Protein AF-A0A819LU85-F1 (afdb_monomer)

Structure (mmCIF, N/CA/C/O backbone):
data_AF-A0A819LU85-F1
#
_entry.id   AF-A0A819LU85-F1
#
loop_
_atom_site.group_PDB
_atom_site.id
_atom_site.type_symbol
_atom_site.label_atom_id
_atom_site.label_alt_id
_atom_site.label_comp_id
_atom_site.label_asym_id
_atom_site.label_entity_id
_atom_site.label_seq_id
_atom_site.pdbx_PDB_ins_code
_atom_site.Cartn_x
_atom_site.Cartn_y
_atom_site.Cartn_z
_atom_site.occupancy
_atom_site.B_iso_or_equiv
_atom_site.auth_seq_id
_atom_site.auth_comp_id
_atom_site.auth_asym_id
_atom_site.auth_atom_id
_atom_site.pdbx_PDB_model_num
ATOM 1 N N . MET A 1 1 ? -36.968 42.476 84.242 1.00 40.50 1 MET A N 1
ATOM 2 C CA . MET A 1 1 ? -35.699 42.047 83.619 1.00 40.50 1 MET A CA 1
ATOM 3 C C . MET A 1 1 ? -35.905 40.601 83.162 1.00 40.50 1 MET A C 1
ATOM 5 O O . MET A 1 1 ? -35.973 39.738 84.019 1.00 40.50 1 MET A O 1
ATOM 9 N N . SER A 1 2 ? -36.334 40.287 81.931 1.00 46.78 2 SER A N 1
ATOM 10 C CA . SER A 1 2 ? -35.550 40.334 80.674 1.00 46.78 2 SER A CA 1
ATOM 11 C C . SER A 1 2 ? -34.194 39.628 80.875 1.00 46.78 2 SER A C 1
ATOM 13 O O . SER A 1 2 ? -33.458 40.035 81.761 1.00 46.78 2 SER A O 1
ATOM 15 N N . LEU A 1 3 ? -33.752 38.599 80.152 1.00 48.94 3 LEU A N 1
ATOM 16 C CA . LEU A 1 3 ? -33.944 38.108 78.781 1.00 48.94 3 LEU A CA 1
ATOM 17 C C . LEU A 1 3 ? -33.522 36.616 78.828 1.00 48.94 3 LEU A C 1
ATOM 19 O O . LEU A 1 3 ? -32.590 36.292 79.553 1.00 48.94 3 LEU A O 1
ATOM 23 N N . LEU A 1 4 ? -34.179 35.649 78.190 1.00 49.44 4 LEU A N 1
ATOM 24 C CA . LEU A 1 4 ? -33.815 35.152 76.855 1.00 49.44 4 LEU A CA 1
ATOM 25 C C . LEU A 1 4 ? -34.758 33.977 76.543 1.00 49.44 4 LEU A C 1
ATOM 27 O O . LEU A 1 4 ? -34.484 32.834 76.900 1.00 49.44 4 LEU A O 1
ATOM 31 N N . LYS A 1 5 ? -35.895 34.253 75.899 1.00 52.59 5 LYS A N 1
ATOM 32 C CA . LYS A 1 5 ? -36.671 33.210 75.223 1.00 52.59 5 LYS A CA 1
ATOM 33 C C . LYS A 1 5 ? -36.144 33.182 73.796 1.00 52.59 5 LYS A C 1
ATOM 35 O O . LYS A 1 5 ? -36.456 34.059 72.996 1.00 52.59 5 LYS A O 1
ATOM 40 N N . THR A 1 6 ? -35.221 32.262 73.546 1.00 53.53 6 THR A N 1
ATOM 41 C CA . THR A 1 6 ? -34.634 32.020 72.234 1.00 53.53 6 THR A CA 1
ATOM 42 C C . THR A 1 6 ? -35.746 31.714 71.242 1.00 53.53 6 THR A C 1
ATOM 44 O O . THR A 1 6 ? -36.526 30.777 71.394 1.00 53.53 6 THR A O 1
ATOM 47 N N . ASN A 1 7 ? -35.824 32.583 70.245 1.00 61.09 7 ASN A N 1
ATOM 48 C CA . ASN A 1 7 ? -36.665 32.467 69.076 1.00 61.09 7 ASN A CA 1
ATOM 49 C C . ASN A 1 7 ? -36.117 31.304 68.233 1.00 61.09 7 ASN A C 1
ATOM 51 O O . ASN A 1 7 ? -35.106 31.469 67.553 1.00 61.09 7 ASN A O 1
ATOM 55 N N . CYS A 1 8 ? -36.716 30.117 68.335 1.00 59.25 8 CYS A N 1
ATOM 56 C CA . CYS A 1 8 ? -36.446 29.022 67.409 1.00 59.25 8 CYS A CA 1
ATOM 57 C C . CYS A 1 8 ? -37.615 28.972 66.416 1.00 59.25 8 CYS A C 1
ATOM 59 O O . CYS A 1 8 ? -38.752 28.774 66.853 1.00 59.25 8 CYS A O 1
ATOM 61 N N . PRO A 1 9 ? -37.383 29.231 65.117 1.00 59.81 9 PRO A N 1
ATOM 62 C CA . PRO A 1 9 ? -38.440 29.162 64.124 1.00 59.81 9 PRO A CA 1
ATOM 63 C C . PRO A 1 9 ? -38.899 27.708 63.989 1.00 59.81 9 PRO A C 1
ATOM 65 O O . PRO A 1 9 ? -38.086 26.791 63.890 1.00 59.81 9 PRO A O 1
ATOM 68 N N . THR A 1 10 ? -40.213 27.514 64.019 1.00 61.59 10 THR A N 1
ATOM 69 C CA . THR A 1 10 ? -40.880 26.234 63.779 1.00 61.59 10 THR A CA 1
ATOM 70 C C . THR A 1 10 ? -40.436 25.679 62.432 1.00 61.59 10 THR A C 1
ATOM 72 O O . THR A 1 10 ? -40.628 26.332 61.406 1.00 61.59 10 THR A O 1
ATOM 75 N N . ILE A 1 11 ? -39.825 24.495 62.456 1.00 61.22 11 ILE A N 1
ATOM 76 C CA . ILE A 1 11 ? -39.520 23.709 61.262 1.00 61.22 11 ILE A CA 1
ATOM 77 C C . ILE A 1 11 ? -40.850 23.502 60.524 1.00 61.22 11 ILE A C 1
ATOM 79 O O . ILE A 1 11 ? -41.806 22.993 61.100 1.00 61.22 11 ILE A O 1
ATOM 83 N N . ASP A 1 12 ? -40.922 24.023 59.303 1.00 61.84 12 ASP A N 1
ATOM 84 C CA . ASP A 1 12 ? -42.092 23.989 58.427 1.00 61.84 12 ASP A CA 1
ATOM 85 C C . ASP A 1 12 ? -42.468 22.531 58.106 1.00 61.84 12 ASP A C 1
ATOM 87 O O . ASP A 1 12 ? -41.694 21.806 57.478 1.00 61.84 12 ASP A O 1
ATOM 91 N N . ASP A 1 13 ? -43.670 22.127 58.523 1.00 56.78 13 ASP A N 1
ATOM 92 C CA . ASP A 1 13 ? -44.298 20.806 58.325 1.00 56.78 13 ASP A CA 1
ATOM 93 C C . ASP A 1 13 ? -44.595 20.500 56.835 1.00 56.78 13 ASP A C 1
ATOM 95 O O . ASP A 1 13 ? -45.173 19.481 56.472 1.00 56.78 13 ASP A O 1
ATOM 99 N N . ARG A 1 14 ? -44.191 21.388 55.913 1.00 55.81 14 ARG A N 1
ATOM 100 C CA . ARG A 1 14 ? -44.180 21.147 54.458 1.00 55.81 14 ARG A CA 1
ATOM 101 C C . ARG A 1 14 ? -42.996 20.308 53.967 1.00 55.81 14 ARG A C 1
ATOM 103 O O . ARG A 1 14 ? -42.888 20.072 52.762 1.00 55.81 14 ARG A O 1
ATOM 110 N N . ASN A 1 15 ? -42.099 19.881 54.854 1.00 58.53 15 ASN A N 1
ATOM 111 C CA . ASN A 1 15 ? -40.882 19.136 54.515 1.00 58.53 15 ASN A CA 1
ATOM 112 C C . ASN A 1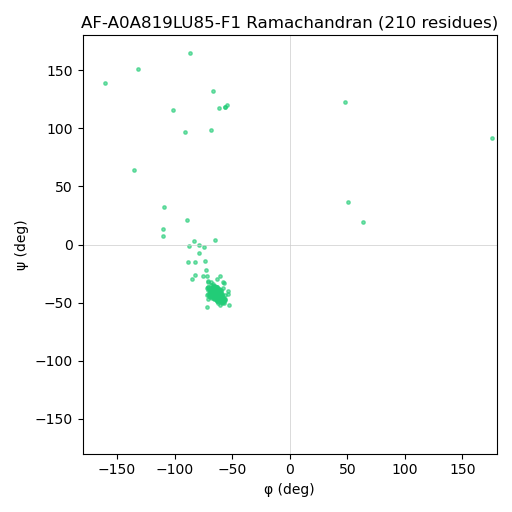 15 ? -40.934 17.656 54.942 1.00 58.53 15 ASN A C 1
ATOM 114 O O . ASN A 1 15 ? -39.906 17.082 55.288 1.00 58.53 15 ASN A O 1
ATOM 118 N N . ASP A 1 16 ? -42.121 17.047 54.925 1.00 60.03 16 ASP A N 1
ATOM 119 C CA . ASP A 1 16 ? -42.416 15.848 55.724 1.00 60.03 16 ASP A CA 1
ATOM 120 C C . ASP A 1 16 ? -41.993 14.488 55.132 1.00 60.03 16 ASP A C 1
ATOM 122 O O . ASP A 1 16 ? -42.177 13.449 55.757 1.00 60.03 16 ASP A O 1
ATOM 126 N N . HIS A 1 17 ? -41.333 14.463 53.972 1.00 66.88 17 HIS A N 1
ATOM 127 C CA . HIS A 1 17 ? -40.661 13.254 53.464 1.00 66.88 17 HIS A CA 1
ATOM 128 C C . HIS A 1 17 ? -39.260 13.592 52.933 1.00 66.88 17 HIS A C 1
ATOM 130 O O . HIS A 1 17 ? -38.995 13.514 51.724 1.00 66.88 17 HIS A O 1
ATOM 136 N N . PRO A 1 18 ? -38.349 14.048 53.813 1.00 69.06 18 PRO A N 1
ATOM 137 C CA . PRO A 1 18 ? -36.991 14.400 53.413 1.00 69.06 18 PRO A CA 1
ATOM 138 C C . PRO A 1 18 ? -36.239 13.169 52.883 1.00 69.06 18 PRO A C 1
ATOM 140 O O . PRO A 1 18 ? -35.427 13.285 51.973 1.00 69.06 18 PRO A O 1
ATOM 143 N N . ASP A 1 19 ? -36.573 11.982 53.383 1.00 73.62 19 ASP A N 1
ATOM 144 C CA . ASP A 1 19 ? -36.101 10.675 52.931 1.00 73.62 19 ASP A CA 1
ATOM 145 C C . ASP A 1 19 ? -36.539 10.338 51.495 1.00 73.62 19 ASP A C 1
ATOM 147 O O . ASP A 1 19 ? -35.721 9.875 50.692 1.00 73.62 19 ASP A O 1
ATOM 151 N N . GLN A 1 20 ? -37.792 10.627 51.130 1.00 74.00 20 GLN A N 1
ATOM 152 C CA . GLN A 1 20 ? -38.261 10.456 49.752 1.00 74.00 20 GLN A CA 1
ATOM 153 C C . GLN A 1 20 ? -37.584 11.435 48.800 1.00 74.00 20 GLN A C 1
ATOM 155 O O . GLN A 1 20 ? -37.193 11.034 47.703 1.00 74.00 20 GLN A O 1
ATOM 160 N N . ARG A 1 21 ? -37.410 12.698 49.209 1.00 74.00 21 ARG A N 1
ATOM 161 C CA . ARG A 1 21 ? -36.692 13.690 48.394 1.00 74.00 21 ARG A CA 1
ATOM 162 C C . ARG A 1 21 ? -35.232 13.300 48.179 1.00 74.00 21 ARG A C 1
ATOM 164 O O . ARG A 1 21 ? -34.790 13.267 47.039 1.00 74.00 21 ARG A O 1
ATOM 171 N N . ILE A 1 22 ? -34.528 12.882 49.231 1.00 76.12 22 ILE A N 1
ATOM 172 C CA . ILE A 1 22 ? -33.134 12.422 49.129 1.00 76.12 22 ILE A CA 1
ATOM 173 C C . ILE A 1 22 ? -33.021 11.187 48.222 1.00 76.12 22 ILE A C 1
ATOM 175 O O . ILE A 1 22 ? -32.113 11.106 47.397 1.00 76.12 22 ILE A O 1
ATOM 179 N N . SER A 1 23 ? -33.956 10.241 48.324 1.00 79.50 23 SER A N 1
ATOM 180 C CA . SER A 1 23 ? -33.962 9.047 47.468 1.00 79.50 23 SER A CA 1
ATOM 181 C C . SER A 1 23 ? -34.245 9.385 45.999 1.00 79.50 23 SER A C 1
ATOM 183 O O . SER A 1 23 ? -33.642 8.792 45.103 1.00 79.50 23 SER A O 1
ATOM 185 N N . MET A 1 24 ? -35.127 10.354 45.731 1.00 79.19 24 MET A N 1
ATOM 186 C CA . MET A 1 24 ? -35.376 10.863 44.378 1.00 79.19 24 MET A CA 1
ATOM 187 C C . MET A 1 24 ? -34.145 11.562 43.796 1.00 79.19 24 MET A C 1
ATOM 189 O O . MET A 1 24 ? -33.795 11.298 42.647 1.00 79.19 24 MET A O 1
ATOM 193 N N . ASP A 1 25 ? -33.450 12.377 44.588 1.00 84.00 25 ASP A N 1
ATOM 194 C CA . ASP A 1 25 ? -32.268 13.114 44.136 1.00 84.00 25 ASP A CA 1
ATOM 195 C C . ASP A 1 25 ? -31.072 12.189 43.864 1.00 84.00 25 ASP A C 1
ATOM 197 O O . ASP A 1 25 ? -30.378 12.353 42.859 1.00 84.00 25 ASP A O 1
ATOM 201 N N . ILE A 1 26 ? -30.850 11.170 44.704 1.00 83.19 26 ILE A N 1
ATOM 202 C CA . ILE A 1 26 ? -29.778 10.180 44.505 1.00 83.19 26 ILE A CA 1
ATOM 203 C C . ILE A 1 26 ? -30.012 9.382 43.222 1.00 83.19 26 ILE A C 1
ATOM 205 O O . ILE A 1 26 ? -29.101 9.253 42.405 1.00 83.19 26 ILE A O 1
ATOM 209 N N . ASN A 1 27 ? -31.230 8.878 43.014 1.00 83.88 27 ASN A N 1
ATOM 210 C CA . ASN A 1 27 ? -31.549 8.104 41.817 1.00 83.88 27 ASN A CA 1
ATOM 211 C C . ASN A 1 27 ? -31.480 8.972 40.555 1.00 83.88 27 ASN A C 1
ATOM 213 O O . ASN A 1 27 ? -30.912 8.544 39.554 1.00 83.88 27 ASN A O 1
ATOM 217 N N . ALA A 1 28 ? -31.963 10.218 40.612 1.00 79.50 28 ALA A N 1
ATOM 218 C CA . ALA A 1 28 ? -31.854 11.156 39.499 1.00 79.50 28 ALA A CA 1
ATOM 219 C C . ALA A 1 28 ? -30.393 11.499 39.170 1.00 79.50 28 ALA A C 1
ATOM 221 O O . ALA A 1 28 ? -30.029 11.589 38.000 1.00 79.50 28 ALA A O 1
ATOM 222 N N . TYR A 1 29 ? -29.533 11.666 40.177 1.00 83.19 29 TYR A N 1
ATOM 223 C CA . TYR A 1 29 ? -28.111 11.919 39.959 1.00 83.19 29 TYR A CA 1
ATOM 224 C C . TYR A 1 29 ? -27.410 10.716 39.321 1.00 83.19 29 TYR A C 1
ATOM 226 O O . TYR A 1 29 ? -26.679 10.877 38.345 1.00 83.19 29 TYR A O 1
ATOM 234 N N . VAL A 1 30 ? -27.665 9.510 39.833 1.00 84.06 30 VAL A N 1
ATOM 235 C CA . VAL A 1 30 ? -27.096 8.269 39.293 1.00 84.06 30 VAL A CA 1
ATOM 236 C C . VAL A 1 30 ? -27.531 8.059 37.840 1.00 84.06 30 VAL A C 1
ATOM 238 O O . VAL A 1 30 ? -26.677 7.816 36.989 1.00 84.06 30 VAL A O 1
ATOM 241 N N . GLU A 1 31 ? -28.813 8.248 37.527 1.00 77.50 31 GLU A N 1
ATOM 242 C CA . GLU A 1 31 ? -29.345 8.134 36.162 1.00 77.50 31 GLU A CA 1
ATOM 243 C C . GLU A 1 31 ? -28.778 9.204 35.219 1.00 77.50 31 GLU A C 1
ATOM 245 O O . GLU A 1 31 ? -28.359 8.908 34.098 1.00 77.50 31 GLU A O 1
ATOM 250 N N . ASN A 1 32 ? -28.680 10.456 35.671 1.00 74.69 32 ASN A N 1
ATOM 251 C CA . ASN A 1 32 ? -28.127 11.540 34.858 1.00 74.69 32 ASN A CA 1
ATOM 252 C C . ASN A 1 32 ? -26.635 11.344 34.572 1.00 74.69 32 ASN A C 1
ATOM 254 O O . ASN A 1 32 ? -26.181 11.605 33.462 1.00 74.69 32 ASN A O 1
ATOM 258 N N . VAL A 1 33 ? -25.863 10.854 35.542 1.00 80.75 33 VAL A N 1
ATOM 259 C CA . VAL A 1 33 ? -24.439 10.547 35.351 1.00 80.75 33 VAL A CA 1
ATOM 260 C C . VAL A 1 33 ? -24.260 9.344 34.422 1.00 80.75 33 VAL A C 1
ATOM 262 O O . VAL A 1 33 ? -23.408 9.377 33.532 1.00 80.75 33 VAL A O 1
ATOM 265 N N . TYR A 1 34 ? -25.083 8.306 34.579 1.00 67.56 34 TYR A N 1
ATOM 266 C CA . TYR A 1 34 ? -25.051 7.099 33.754 1.00 67.56 34 TYR A CA 1
ATOM 267 C C . TYR A 1 34 ? -25.403 7.391 32.289 1.00 67.56 34 TYR A C 1
ATOM 269 O O . TYR A 1 34 ? -24.684 6.986 31.372 1.00 67.56 34 TYR A O 1
ATOM 277 N N . THR A 1 35 ? -26.459 8.173 32.062 1.00 64.62 35 THR A N 1
ATOM 278 C CA . THR A 1 35 ? -26.879 8.597 30.719 1.00 64.62 35 THR A CA 1
ATOM 279 C C . THR A 1 35 ? -25.850 9.505 30.049 1.00 64.62 35 THR A C 1
ATOM 281 O O . THR A 1 35 ? -25.577 9.329 28.861 1.00 64.62 35 THR A O 1
ATOM 284 N N . LEU A 1 36 ? -25.209 10.415 30.792 1.00 78.50 36 LEU A N 1
ATOM 285 C CA . LEU A 1 36 ? -24.111 11.238 30.271 1.00 78.50 36 LEU A CA 1
ATOM 286 C C . LEU A 1 36 ? -22.901 10.393 29.868 1.00 78.50 36 LEU A C 1
ATOM 288 O O . LEU A 1 36 ? -22.355 10.585 28.782 1.00 78.50 36 LEU A O 1
ATOM 292 N N . LEU A 1 37 ? -22.500 9.439 30.709 1.00 71.31 37 LEU A N 1
ATOM 293 C CA . LEU A 1 37 ? -21.368 8.551 30.439 1.00 71.31 37 LEU A CA 1
ATOM 294 C C . LEU A 1 37 ? -21.604 7.673 29.207 1.00 71.31 37 LEU A C 1
ATOM 296 O O . LEU A 1 37 ? -20.748 7.603 28.323 1.00 71.31 37 LEU A O 1
ATOM 300 N N . ILE A 1 38 ? -22.777 7.046 29.112 1.00 78.06 38 ILE A N 1
ATOM 301 C CA . ILE A 1 38 ? -23.147 6.221 27.957 1.00 78.06 38 ILE A CA 1
ATOM 302 C C . ILE A 1 38 ? -23.306 7.075 26.700 1.00 78.06 38 ILE A C 1
ATOM 304 O O . ILE A 1 38 ? -22.863 6.668 25.626 1.00 78.06 38 ILE A O 1
ATOM 308 N N . GLY A 1 39 ? -23.891 8.268 26.814 1.00 62.31 39 GLY A N 1
ATOM 309 C CA . GLY A 1 39 ? -24.023 9.204 25.700 1.00 62.31 39 GLY A CA 1
ATOM 310 C C . GLY A 1 39 ? -22.666 9.601 25.116 1.00 62.31 39 GLY A C 1
ATOM 311 O O . GLY A 1 39 ? -22.488 9.593 23.898 1.00 62.31 39 GLY A O 1
ATOM 312 N N . LEU A 1 40 ? -21.682 9.866 25.977 1.00 74.50 40 LEU A N 1
ATOM 313 C CA . LEU A 1 40 ? -20.329 10.249 25.574 1.00 74.50 40 LEU A CA 1
ATOM 314 C C . LEU A 1 40 ? -19.556 9.065 24.965 1.00 74.50 40 LEU A C 1
ATOM 316 O O . LEU A 1 40 ? -18.865 9.233 23.958 1.00 74.50 40 LEU A O 1
ATOM 320 N N . LEU A 1 41 ? -19.747 7.854 25.500 1.00 70.00 41 LEU A N 1
ATOM 321 C CA . LEU A 1 41 ? -19.218 6.619 24.913 1.00 70.00 41 LEU A CA 1
ATOM 322 C C . LEU A 1 41 ? -19.814 6.336 23.530 1.00 70.00 41 LEU A C 1
ATOM 324 O O . LEU A 1 41 ? -19.068 6.106 22.580 1.00 70.00 41 LEU A O 1
ATOM 328 N N . ASN A 1 42 ? -21.137 6.406 23.387 1.00 55.12 42 ASN A N 1
ATOM 329 C CA . ASN A 1 42 ? -21.819 6.173 22.114 1.00 55.12 42 ASN A CA 1
ATOM 330 C C . ASN A 1 42 ? -21.428 7.210 21.057 1.00 55.12 42 ASN A C 1
ATOM 332 O O . ASN A 1 42 ? -21.210 6.849 19.898 1.00 55.12 42 ASN A O 1
ATOM 336 N N . ALA A 1 43 ? -21.291 8.482 21.444 1.00 60.91 43 ALA A N 1
ATOM 337 C CA . ALA A 1 43 ? -20.807 9.535 20.558 1.00 60.91 43 ALA A CA 1
ATOM 338 C C . ALA A 1 43 ? -19.370 9.258 20.087 1.00 60.91 43 ALA A C 1
ATOM 340 O O . ALA A 1 43 ? -19.086 9.372 18.895 1.00 60.91 43 ALA A O 1
ATOM 341 N N . GLY A 1 44 ? -18.487 8.819 20.990 1.00 69.56 44 GLY A N 1
ATOM 342 C CA . GLY A 1 44 ? -17.116 8.426 20.659 1.00 69.56 44 GLY A CA 1
ATOM 343 C C . GLY A 1 44 ? -17.051 7.216 19.723 1.00 69.56 44 GLY A C 1
ATOM 344 O O . GLY A 1 44 ? -16.386 7.270 18.689 1.00 69.56 44 GLY A O 1
ATOM 345 N N . VAL A 1 45 ? -17.794 6.148 20.030 1.00 71.31 45 VAL A N 1
ATOM 346 C CA . VAL A 1 45 ? -17.881 4.937 19.193 1.00 71.31 45 VAL A CA 1
ATOM 347 C C . VAL A 1 45 ? -18.431 5.269 17.806 1.00 71.31 45 VAL A C 1
ATOM 349 O O . VAL A 1 45 ? -17.893 4.802 16.803 1.00 71.31 45 VAL A O 1
ATOM 352 N N . SER A 1 46 ? -19.455 6.120 17.728 1.00 56.28 46 SER A N 1
ATOM 353 C CA . SER A 1 46 ? -20.059 6.536 16.459 1.00 56.28 46 SER A CA 1
ATOM 354 C C . SER A 1 46 ? -19.108 7.393 15.624 1.00 56.28 46 SER A C 1
ATOM 356 O O . SER A 1 46 ? -18.994 7.163 14.422 1.00 56.28 46 SER A O 1
ATOM 358 N N . LEU A 1 47 ? -18.375 8.326 16.244 1.00 64.94 47 LEU A N 1
ATOM 359 C CA . LEU A 1 47 ? -17.341 9.126 15.577 1.00 64.94 47 LEU A CA 1
ATOM 360 C C . LEU A 1 47 ? -16.238 8.241 15.000 1.00 64.94 47 LEU A C 1
ATOM 362 O O . LEU A 1 47 ? -15.863 8.397 13.840 1.00 64.94 47 LEU A O 1
ATOM 366 N N . ILE A 1 48 ? -15.748 7.283 15.787 1.00 67.50 48 ILE A N 1
ATOM 367 C CA . ILE A 1 48 ? -14.679 6.386 15.348 1.00 67.50 48 ILE A CA 1
ATOM 368 C C . ILE A 1 48 ? -15.181 5.438 14.253 1.00 67.50 48 ILE A C 1
ATOM 370 O O . ILE A 1 48 ? -14.489 5.259 13.256 1.00 67.50 48 ILE A O 1
ATOM 374 N N . SER A 1 49 ? -16.396 4.898 14.373 1.00 59.34 49 SER A N 1
ATOM 375 C CA . SER A 1 49 ? -17.045 4.110 13.316 1.00 59.34 49 SER A CA 1
ATOM 376 C C . SER A 1 49 ? -17.164 4.907 12.015 1.00 59.34 49 SER A C 1
ATOM 378 O O . SER A 1 49 ? -16.751 4.427 10.961 1.00 59.34 49 SER A O 1
ATOM 380 N N . TYR A 1 50 ? -17.623 6.161 12.076 1.00 56.88 50 TYR A N 1
ATOM 381 C CA . TYR A 1 50 ? -17.710 7.031 10.903 1.00 56.88 50 TYR A CA 1
ATOM 382 C C . TYR A 1 50 ? -16.342 7.319 10.287 1.00 56.88 50 TYR A C 1
ATOM 384 O O . TYR A 1 50 ? -16.210 7.272 9.066 1.00 56.88 50 TYR A O 1
ATOM 392 N N . ILE A 1 51 ? -15.314 7.559 11.105 1.00 65.62 51 ILE A N 1
ATOM 393 C CA . ILE A 1 51 ? -13.935 7.715 10.631 1.00 65.62 51 ILE A CA 1
ATOM 394 C C . ILE A 1 51 ? -13.477 6.425 9.945 1.00 65.62 51 ILE A C 1
ATOM 396 O O . ILE A 1 51 ? -13.008 6.481 8.816 1.00 65.62 51 ILE A O 1
ATOM 400 N N . VAL A 1 52 ? -13.676 5.254 10.553 1.00 63.44 52 VAL A N 1
ATOM 401 C CA . VAL A 1 52 ? -13.285 3.957 9.980 1.00 63.44 52 VAL A CA 1
ATOM 402 C C . VAL A 1 52 ? -14.028 3.661 8.674 1.00 63.44 52 VAL A C 1
ATOM 404 O O . VAL A 1 52 ? -13.404 3.212 7.716 1.00 63.44 52 VAL A O 1
ATOM 407 N N . VAL A 1 53 ? -15.331 3.937 8.592 1.00 62.53 53 VAL A N 1
ATOM 408 C CA . VAL A 1 53 ? -16.154 3.694 7.396 1.00 62.53 53 VAL A CA 1
ATOM 409 C C . VAL A 1 53 ? -15.807 4.669 6.272 1.00 62.53 53 VAL A C 1
ATOM 411 O O . VAL A 1 53 ? -15.600 4.227 5.138 1.00 62.53 53 VAL A O 1
ATOM 414 N N . LEU A 1 54 ? -15.690 5.969 6.566 1.00 62.25 54 LEU A N 1
ATOM 415 C CA . LEU A 1 54 ? -15.292 6.986 5.585 1.00 62.25 54 LEU A CA 1
ATOM 416 C C . LEU A 1 54 ? -13.871 6.736 5.075 1.00 62.25 54 LEU A C 1
ATOM 418 O O . LEU A 1 54 ? -13.602 6.907 3.887 1.00 62.25 54 LEU A O 1
ATOM 422 N N . TRP A 1 55 ? -12.970 6.273 5.942 1.00 53.84 55 TRP A N 1
ATOM 423 C CA . TRP A 1 55 ? -11.585 5.979 5.578 1.00 53.84 55 TRP A CA 1
ATOM 424 C C . TRP A 1 55 ? -11.407 4.600 4.919 1.00 53.84 55 TRP A C 1
ATOM 426 O O . TRP A 1 55 ? -10.525 4.414 4.090 1.00 53.84 55 TRP A O 1
ATOM 436 N N . SER A 1 56 ? -12.275 3.626 5.198 1.00 54.03 56 SER A N 1
ATOM 437 C CA . SER A 1 56 ? -12.346 2.359 4.449 1.00 54.03 56 SER A CA 1
ATOM 438 C C . SER A 1 56 ? -12.848 2.589 3.018 1.00 54.03 56 SER A C 1
ATOM 440 O O . SER A 1 56 ? -12.282 2.057 2.059 1.00 54.03 56 SER A O 1
ATOM 442 N N . HIS A 1 57 ? -13.845 3.465 2.853 1.00 54.41 57 HIS A N 1
ATOM 443 C CA . HIS A 1 57 ? -14.296 3.917 1.536 1.00 54.41 57 HIS A CA 1
ATOM 444 C C . HIS A 1 57 ? -13.246 4.780 0.830 1.00 54.41 57 HIS A C 1
ATOM 446 O O . HIS A 1 57 ? -13.088 4.670 -0.389 1.00 54.41 57 HIS A O 1
ATOM 452 N N . SER A 1 58 ? -12.476 5.584 1.573 1.00 55.56 58 SER A N 1
ATOM 453 C CA . SER A 1 58 ? -11.323 6.283 1.005 1.00 55.56 58 SER A CA 1
ATOM 454 C C . SER A 1 58 ? -10.272 5.283 0.524 1.00 55.56 58 SER A C 1
ATOM 456 O O . SER A 1 58 ? -9.767 5.459 -0.573 1.00 55.56 58 SER A O 1
ATOM 458 N N . GLY A 1 59 ? -10.041 4.177 1.239 1.00 54.47 59 GLY A N 1
ATOM 459 C CA . GLY A 1 59 ? -9.219 3.053 0.792 1.00 54.47 59 GLY A CA 1
ATOM 460 C C . GLY A 1 59 ? -9.651 2.519 -0.573 1.00 54.47 59 GLY A C 1
ATOM 461 O O . GLY A 1 59 ? -8.841 2.491 -1.486 1.00 54.47 59 GLY A O 1
ATOM 462 N N . ALA A 1 60 ? -10.930 2.196 -0.777 1.00 60.62 60 ALA A N 1
ATOM 463 C CA . ALA A 1 60 ? -11.423 1.736 -2.082 1.00 60.62 60 ALA A CA 1
ATOM 464 C C . ALA A 1 60 ? -11.215 2.772 -3.211 1.00 60.62 60 ALA A C 1
ATOM 466 O O . ALA A 1 60 ? -10.830 2.411 -4.327 1.00 60.62 60 ALA A O 1
ATOM 467 N N . LEU A 1 61 ? -11.418 4.063 -2.926 1.00 60.72 61 LEU A N 1
ATOM 468 C CA . LEU A 1 61 ? -11.165 5.157 -3.873 1.00 60.72 61 LEU A CA 1
ATOM 469 C C . LEU A 1 61 ? -9.669 5.335 -4.166 1.00 60.72 61 LEU A C 1
ATOM 471 O O . LEU A 1 61 ? -9.272 5.465 -5.323 1.00 60.72 61 LEU A O 1
ATOM 475 N N . VAL A 1 62 ? -8.837 5.287 -3.130 1.00 59.19 62 VAL A N 1
ATOM 476 C CA . VAL A 1 62 ? -7.380 5.400 -3.179 1.00 59.19 62 VAL A CA 1
ATOM 477 C C . VAL A 1 62 ? -6.786 4.204 -3.915 1.00 59.19 62 VAL A C 1
ATOM 479 O O . VAL A 1 62 ? -5.942 4.401 -4.778 1.00 59.19 62 VAL A O 1
ATOM 482 N N . THR A 1 63 ? -7.262 2.982 -3.689 1.00 59.53 63 THR A N 1
ATOM 483 C CA . THR A 1 63 ? -6.825 1.792 -4.430 1.00 59.53 63 THR A CA 1
ATOM 484 C C . THR A 1 63 ? -7.258 1.864 -5.894 1.00 59.53 63 THR A C 1
ATOM 486 O O . THR A 1 63 ? -6.496 1.465 -6.769 1.00 59.53 63 THR A O 1
ATOM 489 N N . ASN A 1 64 ? -8.419 2.445 -6.218 1.00 64.75 64 ASN A N 1
ATOM 490 C CA . ASN A 1 64 ? -8.835 2.624 -7.615 1.00 64.75 64 ASN A CA 1
ATOM 491 C C . ASN A 1 64 ? -7.997 3.707 -8.330 1.00 64.75 64 ASN A C 1
ATOM 493 O O . ASN A 1 64 ? -7.533 3.497 -9.450 1.00 64.75 64 ASN A O 1
ATOM 497 N N . LEU A 1 65 ? -7.723 4.839 -7.672 1.00 64.94 65 LEU A N 1
ATOM 498 C CA . LEU A 1 65 ? -6.896 5.930 -8.209 1.00 64.94 65 LEU A CA 1
ATOM 499 C C . LEU A 1 65 ? -5.405 5.566 -8.271 1.00 64.94 65 LEU A C 1
ATOM 501 O O . LEU A 1 65 ? -4.775 5.651 -9.328 1.00 64.94 65 LEU A O 1
ATOM 505 N N . ILE A 1 66 ? -4.835 5.126 -7.150 1.00 64.38 66 ILE A N 1
ATOM 506 C CA . ILE A 1 66 ? -3.425 4.744 -7.046 1.00 64.38 66 ILE A CA 1
ATOM 507 C C . ILE A 1 66 ? -3.171 3.436 -7.783 1.00 64.38 66 ILE A C 1
ATOM 509 O O . ILE A 1 66 ? -2.144 3.325 -8.441 1.00 64.38 66 ILE A O 1
ATOM 513 N N . GLY A 1 67 ? -4.096 2.478 -7.762 1.00 63.12 67 GLY A N 1
ATOM 514 C CA . GLY A 1 67 ? -3.953 1.212 -8.475 1.00 63.12 67 GLY A CA 1
ATOM 515 C C . GLY A 1 67 ? -3.909 1.377 -9.994 1.00 63.12 67 GLY A C 1
ATOM 516 O O . GLY A 1 67 ? -3.093 0.728 -10.645 1.00 63.12 67 GLY A O 1
ATOM 517 N N . ARG A 1 68 ? -4.698 2.295 -10.574 1.00 70.12 68 ARG A N 1
ATOM 518 C CA . ARG A 1 68 ? -4.594 2.645 -12.007 1.00 70.12 68 ARG A CA 1
ATOM 519 C C . ARG A 1 68 ? -3.251 3.289 -12.342 1.00 70.12 68 ARG A C 1
ATOM 521 O O . ARG A 1 68 ? -2.622 2.931 -13.335 1.00 70.12 68 ARG A O 1
ATOM 528 N N . ALA A 1 69 ? -2.788 4.214 -11.505 1.00 71.69 69 ALA A N 1
ATOM 529 C CA . ALA A 1 69 ? -1.514 4.883 -11.738 1.00 71.69 69 ALA A CA 1
ATOM 530 C C . ALA A 1 69 ? -0.312 3.942 -11.527 1.00 71.69 69 ALA A C 1
ATOM 532 O O . ALA A 1 69 ? 0.648 3.983 -12.293 1.00 71.69 69 ALA A O 1
ATOM 533 N N . LEU A 1 70 ? -0.375 3.065 -10.523 1.00 73.56 70 LEU A N 1
ATOM 534 C CA . LEU A 1 70 ? 0.633 2.045 -10.239 1.00 73.56 70 LEU A CA 1
ATOM 535 C C . LEU A 1 70 ? 0.698 1.007 -11.362 1.00 73.56 70 LEU A C 1
ATOM 537 O O . LEU A 1 70 ? 1.791 0.593 -11.735 1.00 73.56 70 LEU A O 1
ATOM 541 N N . PHE A 1 71 ? -0.451 0.638 -11.937 1.00 73.19 71 PHE A N 1
ATOM 542 C CA . PHE A 1 71 ? -0.505 -0.212 -13.122 1.00 73.19 71 PHE A CA 1
ATOM 543 C C . PHE A 1 71 ? 0.240 0.413 -14.302 1.00 73.19 71 PHE A C 1
ATOM 545 O O . PHE A 1 71 ? 1.092 -0.242 -14.893 1.00 73.19 71 PHE A O 1
ATOM 552 N N . HIS A 1 72 ? -0.026 1.685 -14.611 1.00 78.25 72 HIS A N 1
ATOM 553 C CA . HIS A 1 72 ? 0.678 2.382 -15.687 1.00 78.25 72 HIS A CA 1
ATOM 554 C C . HIS A 1 72 ? 2.191 2.438 -15.428 1.00 78.25 72 HIS A C 1
ATOM 556 O O . HIS A 1 72 ? 2.983 2.151 -16.319 1.00 78.25 72 HIS A O 1
ATOM 562 N N . LEU A 1 73 ? 2.604 2.747 -14.195 1.00 81.31 73 LEU A N 1
ATOM 563 C CA . LEU A 1 73 ? 4.018 2.756 -13.806 1.00 81.31 73 LEU A CA 1
ATOM 564 C C . LEU A 1 73 ? 4.684 1.387 -13.992 1.00 81.31 73 LEU A C 1
ATOM 566 O O . LEU A 1 73 ? 5.784 1.342 -14.532 1.00 81.31 73 LEU A O 1
ATOM 570 N N . LYS A 1 74 ? 4.011 0.294 -13.608 1.00 78.44 74 LYS A N 1
ATOM 571 C CA . LYS A 1 74 ? 4.487 -1.085 -13.806 1.00 78.44 74 LYS A CA 1
ATOM 572 C C . LYS A 1 74 ? 4.534 -1.500 -15.278 1.00 78.44 74 LYS A C 1
ATOM 574 O O . LYS A 1 74 ? 5.470 -2.170 -15.686 1.00 78.44 74 LYS A O 1
ATOM 579 N N . TYR A 1 75 ? 3.549 -1.103 -16.079 1.00 82.50 75 TYR A N 1
ATOM 580 C CA . TYR A 1 75 ? 3.549 -1.361 -17.521 1.00 82.50 75 TYR A CA 1
ATOM 581 C C . TYR A 1 75 ? 4.727 -0.663 -18.217 1.00 82.50 75 TYR A C 1
ATOM 583 O O . TYR A 1 75 ? 5.435 -1.257 -19.029 1.00 82.50 75 TYR A O 1
ATOM 591 N N . VAL A 1 76 ? 4.965 0.598 -17.850 1.00 83.44 76 VAL A N 1
ATOM 592 C CA . VAL A 1 76 ? 6.100 1.385 -18.338 1.00 83.44 76 VAL A CA 1
ATOM 593 C C . VAL A 1 76 ? 7.434 0.812 -17.834 1.00 83.44 76 VAL A C 1
ATOM 595 O O . VAL A 1 76 ? 8.402 0.789 -18.588 1.00 83.44 76 VAL A O 1
ATOM 598 N N . GLN A 1 77 ? 7.484 0.284 -16.604 1.00 87.25 77 GLN A N 1
ATOM 599 C CA . GLN A 1 77 ? 8.654 -0.425 -16.071 1.00 87.25 77 GLN A CA 1
ATOM 600 C C . GLN A 1 77 ? 9.047 -1.613 -16.963 1.00 87.25 77 GLN A C 1
ATOM 602 O O . GLN A 1 77 ? 10.214 -1.729 -17.328 1.00 87.25 77 GLN A O 1
ATOM 607 N N . GLU A 1 78 ? 8.084 -2.461 -17.352 1.00 85.62 78 GLU A N 1
ATOM 608 C CA . GLU A 1 78 ? 8.345 -3.602 -18.245 1.00 85.62 78 GLU A CA 1
ATOM 609 C C . GLU A 1 78 ? 8.953 -3.148 -19.588 1.00 85.62 78 GLU A C 1
ATOM 611 O O . GLU A 1 78 ? 9.858 -3.807 -20.096 1.00 85.62 78 GLU A O 1
ATOM 616 N N . HIS A 1 79 ? 8.515 -2.006 -20.137 1.00 87.94 79 HIS A N 1
ATOM 617 C CA . HIS A 1 79 ? 9.063 -1.452 -21.384 1.00 87.94 79 HIS A CA 1
ATOM 618 C C . HIS A 1 79 ? 10.491 -0.923 -21.217 1.00 87.94 79 HIS A C 1
ATOM 620 O O . HIS A 1 79 ? 11.344 -1.201 -22.059 1.00 87.94 79 HIS A O 1
ATOM 626 N N . TYR A 1 80 ? 10.777 -0.191 -20.136 1.00 88.94 80 TYR A N 1
ATOM 627 C CA . TYR A 1 80 ? 12.132 0.299 -19.875 1.00 88.94 80 TYR A CA 1
ATOM 628 C C . TYR A 1 80 ? 13.122 -0.850 -19.642 1.00 88.94 80 TYR A C 1
ATOM 630 O O . TYR A 1 80 ? 14.222 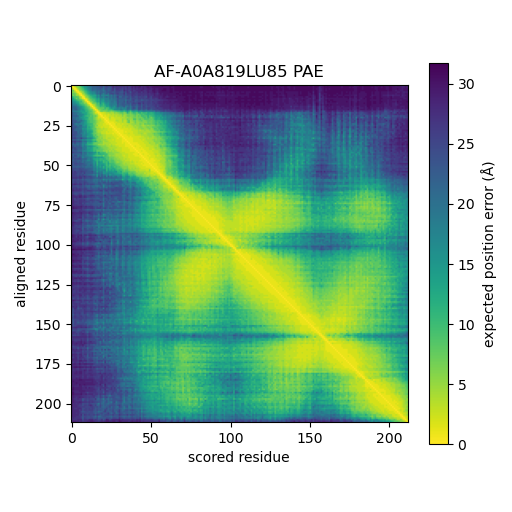-0.830 -20.193 1.00 88.94 80 TYR A O 1
ATOM 638 N N . GLU A 1 81 ? 12.725 -1.884 -18.892 1.00 87.69 81 GLU A N 1
ATOM 639 C CA . GLU A 1 81 ? 13.553 -3.079 -18.693 1.00 87.69 81 GLU A CA 1
ATOM 640 C C . GLU A 1 81 ? 13.784 -3.848 -20.001 1.00 87.69 81 GLU A C 1
ATOM 642 O O . GLU A 1 81 ? 14.901 -4.304 -20.254 1.00 87.69 81 GLU A O 1
ATOM 647 N N . ALA A 1 82 ? 12.754 -3.983 -20.842 1.00 89.69 82 ALA A N 1
ATOM 648 C CA . ALA A 1 82 ? 12.869 -4.649 -22.136 1.00 89.69 82 ALA A CA 1
ATOM 649 C C . ALA A 1 82 ? 13.814 -3.898 -23.084 1.00 89.69 82 ALA A C 1
ATOM 651 O O . ALA A 1 82 ? 14.712 -4.520 -23.651 1.00 89.69 82 ALA A O 1
ATOM 652 N N . ASN A 1 83 ? 13.667 -2.573 -23.203 1.00 91.44 83 ASN A N 1
ATOM 653 C CA . ASN A 1 83 ? 14.541 -1.743 -24.034 1.00 91.44 83 ASN A CA 1
ATOM 654 C C . ASN A 1 83 ? 15.996 -1.834 -23.572 1.00 91.44 83 ASN A C 1
ATOM 656 O O . ASN A 1 83 ? 16.881 -2.065 -24.385 1.00 91.44 83 ASN A O 1
ATOM 660 N N . PHE A 1 84 ? 16.250 -1.738 -22.266 1.00 92.38 84 PHE A N 1
ATOM 661 C CA . PHE A 1 84 ? 17.608 -1.860 -21.740 1.00 92.38 84 PHE A CA 1
ATOM 662 C C . PHE A 1 84 ? 18.225 -3.236 -22.029 1.00 92.38 84 PHE A C 1
ATOM 664 O O . PHE A 1 84 ? 19.371 -3.321 -22.463 1.00 92.38 84 PHE A O 1
ATOM 671 N N . ARG A 1 85 ? 17.464 -4.327 -21.862 1.00 93.00 85 ARG A N 1
ATOM 672 C CA . ARG A 1 85 ? 17.941 -5.681 -22.197 1.00 93.00 85 ARG A CA 1
ATOM 673 C C . ARG A 1 85 ? 18.216 -5.851 -23.689 1.00 93.00 85 ARG A C 1
ATOM 675 O O . ARG A 1 85 ? 19.215 -6.470 -24.042 1.00 93.00 85 ARG A O 1
ATOM 682 N N . TYR A 1 86 ? 17.350 -5.317 -24.547 1.00 94.19 86 TYR A N 1
ATOM 683 C CA . TYR A 1 86 ? 17.542 -5.338 -25.996 1.00 94.19 86 TYR A CA 1
ATOM 684 C C . TYR A 1 86 ? 18.825 -4.601 -26.396 1.00 94.19 86 TYR A C 1
ATOM 686 O O . TYR A 1 86 ? 19.638 -5.142 -27.138 1.00 94.19 86 TYR A O 1
ATOM 694 N N . GLU A 1 87 ? 19.046 -3.411 -25.840 1.00 92.44 87 GLU A N 1
ATOM 695 C CA . GLU A 1 87 ? 20.224 -2.587 -26.119 1.00 92.44 87 GLU A CA 1
ATOM 696 C C . GLU A 1 87 ? 21.523 -3.254 -25.646 1.00 92.44 87 GLU A C 1
ATOM 698 O O . GLU A 1 87 ? 22.518 -3.244 -26.367 1.00 92.44 87 GLU A O 1
ATOM 703 N N . LEU A 1 88 ? 21.507 -3.935 -24.496 1.00 92.00 88 LEU A N 1
ATOM 704 C CA . LEU A 1 88 ? 22.647 -4.737 -24.038 1.00 92.00 88 LEU A CA 1
ATOM 705 C C . LEU A 1 88 ? 22.974 -5.899 -24.986 1.00 92.00 88 LEU A C 1
ATOM 707 O O . LEU A 1 88 ? 24.146 -6.178 -25.241 1.00 92.00 88 LEU A O 1
ATOM 711 N N . VAL A 1 89 ? 21.952 -6.583 -25.507 1.00 94.62 89 VAL A N 1
ATOM 712 C CA . VAL A 1 89 ? 22.138 -7.667 -26.484 1.00 94.62 89 VAL A CA 1
ATOM 713 C C . VAL A 1 89 ? 22.674 -7.109 -27.802 1.00 94.62 89 VAL A C 1
ATOM 715 O O . VAL A 1 89 ? 23.661 -7.628 -28.317 1.00 94.62 89 VAL A O 1
ATOM 718 N N . ARG A 1 90 ? 22.095 -6.009 -28.301 1.00 93.00 90 ARG A N 1
ATOM 719 C CA . ARG A 1 90 ? 22.551 -5.320 -29.515 1.00 93.00 90 ARG A CA 1
ATOM 720 C C . ARG A 1 90 ? 24.018 -4.916 -29.406 1.00 93.00 90 ARG A C 1
ATOM 722 O O . ARG A 1 90 ? 24.777 -5.166 -30.340 1.00 93.00 90 ARG A O 1
ATOM 729 N N . LEU A 1 91 ? 24.412 -4.324 -28.278 1.00 91.31 91 LEU A N 1
ATOM 730 C CA . LEU A 1 91 ? 25.787 -3.902 -28.033 1.00 91.31 91 LEU A CA 1
ATOM 731 C C . LEU A 1 91 ? 26.748 -5.093 -28.002 1.00 91.31 91 LEU A C 1
ATOM 733 O O . LEU A 1 91 ? 27.809 -5.037 -28.618 1.00 91.31 91 LEU A O 1
ATOM 737 N N . ARG A 1 92 ? 26.369 -6.187 -27.333 1.00 90.31 92 ARG A N 1
ATOM 738 C CA . ARG A 1 92 ? 27.160 -7.424 -27.325 1.00 90.31 92 ARG A CA 1
ATOM 739 C C . ARG A 1 92 ? 27.371 -7.958 -28.743 1.00 90.31 92 ARG A C 1
ATOM 741 O O . ARG A 1 92 ? 28.489 -8.330 -29.082 1.00 90.31 92 ARG A O 1
ATOM 748 N N . ASP A 1 93 ? 26.318 -7.982 -29.555 1.00 92.19 93 ASP A N 1
ATOM 749 C CA . ASP A 1 93 ? 26.364 -8.539 -30.909 1.00 92.19 93 ASP A CA 1
ATOM 750 C C . ASP A 1 93 ? 27.150 -7.635 -31.891 1.00 92.19 93 ASP A C 1
ATOM 752 O O . ASP A 1 93 ? 27.672 -8.127 -32.887 1.00 92.19 93 ASP A O 1
ATOM 756 N N . HIS A 1 94 ? 27.300 -6.335 -31.590 1.00 89.12 94 HIS A N 1
ATOM 757 C CA . HIS A 1 94 ? 28.024 -5.349 -32.415 1.00 89.12 94 HIS A CA 1
ATOM 758 C C . HIS A 1 94 ? 29.347 -4.855 -31.798 1.00 89.12 94 HIS A C 1
ATOM 760 O O . HIS A 1 94 ? 29.925 -3.874 -32.282 1.00 89.12 94 HIS A O 1
ATOM 766 N N . ALA A 1 95 ? 29.852 -5.527 -30.759 1.00 86.56 95 ALA A N 1
ATOM 767 C CA . ALA A 1 95 ? 31.018 -5.089 -29.985 1.00 86.56 95 ALA A CA 1
ATOM 768 C C . ALA A 1 95 ? 32.290 -4.888 -30.834 1.00 86.56 95 ALA A C 1
ATOM 770 O O . ALA A 1 95 ? 33.069 -3.974 -30.570 1.00 86.56 95 ALA A O 1
ATOM 771 N N . GLU A 1 96 ? 32.477 -5.687 -31.889 1.00 84.62 96 GLU A N 1
ATOM 772 C CA . GLU A 1 96 ? 33.616 -5.571 -32.813 1.00 84.62 96 GLU A CA 1
ATOM 773 C C . GLU A 1 96 ? 33.595 -4.247 -33.589 1.00 84.62 96 GLU A C 1
ATOM 775 O O . GLU A 1 96 ? 34.608 -3.553 -33.679 1.00 84.62 96 GLU A O 1
ATOM 780 N N . SER A 1 97 ? 32.421 -3.846 -34.083 1.00 83.44 97 SER A N 1
ATOM 781 C CA . SER A 1 97 ? 32.256 -2.581 -34.804 1.00 83.44 97 SER A CA 1
ATOM 782 C C . SER A 1 97 ? 32.448 -1.372 -33.882 1.00 83.44 97 SER A C 1
ATOM 784 O O . SER A 1 97 ? 33.124 -0.415 -34.253 1.00 83.44 97 SER A O 1
ATOM 786 N N . VAL A 1 98 ? 31.942 -1.436 -32.647 1.00 81.88 98 VAL A N 1
ATOM 787 C CA . VAL A 1 98 ? 32.099 -0.369 -31.645 1.00 81.88 98 VAL A CA 1
ATOM 788 C C . VAL A 1 98 ? 33.570 -0.175 -31.264 1.00 81.88 98 VAL A C 1
ATOM 790 O O . VAL A 1 98 ? 34.036 0.964 -31.195 1.00 81.88 98 VAL A O 1
ATOM 793 N N . ALA A 1 99 ? 34.318 -1.271 -31.097 1.00 80.62 99 ALA A N 1
ATOM 794 C CA . ALA A 1 99 ? 35.757 -1.232 -30.842 1.00 80.62 99 ALA A CA 1
ATOM 795 C C . ALA A 1 99 ? 36.545 -0.692 -32.051 1.00 80.62 99 ALA A C 1
ATOM 797 O O . ALA A 1 99 ? 37.479 0.096 -31.888 1.00 80.62 99 ALA A O 1
ATOM 798 N N . PHE A 1 100 ? 36.144 -1.062 -33.273 1.00 85.88 100 PHE A N 1
ATOM 799 C CA . PHE A 1 100 ? 36.791 -0.610 -34.507 1.00 85.88 100 PHE A CA 1
ATOM 800 C C . PHE A 1 100 ? 36.581 0.891 -34.769 1.00 85.88 100 PHE A C 1
ATOM 802 O O . PHE A 1 100 ? 37.527 1.601 -35.111 1.00 85.88 100 PHE A O 1
ATOM 809 N N . TYR A 1 101 ? 35.364 1.400 -34.549 1.00 85.12 101 TYR A N 1
ATOM 810 C CA . TYR A 1 101 ? 35.014 2.816 -34.728 1.00 85.12 101 TYR A CA 1
ATOM 811 C C . TYR A 1 101 ? 35.280 3.688 -33.488 1.00 85.12 101 TYR A C 1
ATOM 813 O O . TYR A 1 101 ? 35.063 4.900 -33.546 1.00 85.12 101 TYR A O 1
ATOM 821 N N . ARG A 1 102 ? 35.758 3.104 -32.375 1.00 84.19 102 ARG A N 1
ATOM 822 C CA . ARG A 1 102 ? 35.997 3.779 -31.080 1.00 84.19 102 ARG A CA 1
ATOM 823 C C . ARG A 1 102 ? 34.789 4.582 -30.580 1.00 84.19 102 ARG A C 1
ATOM 825 O O . ARG A 1 102 ? 34.938 5.646 -29.982 1.00 84.19 102 ARG A O 1
ATOM 832 N N . SER A 1 103 ? 33.582 4.073 -30.814 1.00 83.31 103 SER A N 1
ATOM 833 C CA . SER A 1 103 ? 32.322 4.744 -30.467 1.00 83.31 103 SER A CA 1
ATOM 834 C C . SER A 1 103 ? 31.817 4.413 -29.054 1.00 83.31 103 SER A C 1
ATOM 836 O O . SER A 1 103 ? 30.635 4.582 -28.759 1.00 83.31 103 SER A O 1
ATOM 838 N N . GLU A 1 104 ? 32.702 3.949 -28.169 1.00 87.19 104 GLU A N 1
ATOM 839 C CA . GLU A 1 104 ? 32.378 3.446 -26.825 1.00 87.19 104 GLU A CA 1
ATOM 840 C C . GLU A 1 104 ? 31.720 4.504 -25.924 1.00 87.19 104 GLU A C 1
ATOM 842 O O . GLU A 1 104 ? 30.770 4.205 -25.203 1.00 87.19 104 GLU A O 1
ATOM 847 N N . SER A 1 105 ? 32.176 5.758 -25.993 1.00 86.88 105 SER A N 1
ATOM 848 C CA . SER A 1 105 ? 31.659 6.856 -25.162 1.00 86.88 105 SER A CA 1
ATOM 849 C C . SER A 1 105 ? 30.201 7.210 -25.475 1.00 86.88 105 SER A C 1
ATOM 851 O O . SER A 1 105 ? 29.420 7.508 -24.565 1.00 86.88 105 SER A O 1
ATOM 853 N N . ASN A 1 106 ? 29.812 7.146 -26.751 1.00 86.50 106 ASN A N 1
ATOM 854 C CA . ASN A 1 106 ? 28.436 7.397 -27.178 1.00 86.50 106 ASN A CA 1
ATOM 855 C C . ASN A 1 106 ? 27.499 6.293 -26.674 1.00 86.50 106 ASN A C 1
ATOM 857 O O . ASN A 1 106 ? 26.428 6.591 -26.143 1.00 86.50 106 ASN A O 1
ATOM 861 N N . GLU A 1 107 ? 27.932 5.035 -26.757 1.00 88.94 107 GLU A N 1
ATOM 862 C CA . GLU A 1 107 ? 27.133 3.899 -26.298 1.00 88.94 107 GLU A CA 1
ATOM 863 C C . GLU A 1 107 ? 27.031 3.845 -24.766 1.00 88.94 107 GLU A C 1
ATOM 865 O O . GLU A 1 107 ? 25.967 3.565 -24.213 1.00 88.94 107 GLU A O 1
ATOM 870 N N . GLN A 1 108 ? 28.104 4.207 -24.054 1.00 89.75 108 GLN A N 1
ATOM 871 C CA . GLN A 1 108 ? 28.077 4.347 -22.598 1.00 89.75 108 GLN A CA 1
ATOM 872 C C . GLN A 1 108 ? 27.094 5.439 -22.157 1.00 89.75 108 GLN A C 1
ATOM 874 O O . GLN A 1 108 ? 26.362 5.258 -21.179 1.00 89.75 108 GLN A O 1
ATOM 879 N N . THR A 1 109 ? 27.045 6.562 -22.877 1.00 91.56 109 THR A N 1
ATOM 880 C CA . THR A 1 109 ? 26.109 7.658 -22.584 1.00 91.56 109 THR A CA 1
ATOM 881 C C . THR A 1 109 ? 24.658 7.216 -22.794 1.00 91.56 109 THR A C 1
ATOM 883 O O . THR A 1 109 ? 23.811 7.489 -21.942 1.00 91.56 109 THR A O 1
ATO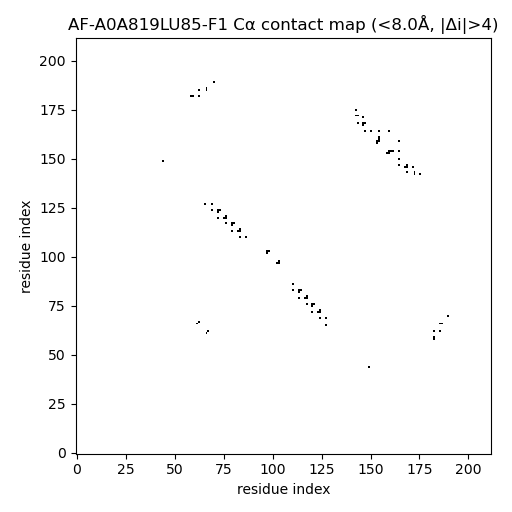M 886 N N . LEU A 1 110 ? 24.381 6.471 -23.871 1.00 90.94 110 LEU A N 1
ATOM 887 C CA . LEU A 1 110 ? 23.067 5.878 -24.146 1.00 90.94 110 LEU A CA 1
ATOM 888 C C . LEU A 1 110 ? 22.644 4.870 -23.064 1.00 90.94 110 LEU A C 1
ATOM 890 O O . LEU A 1 110 ? 21.532 4.938 -22.546 1.00 90.94 110 LEU A O 1
ATOM 894 N N . LEU A 1 111 ? 23.523 3.946 -22.672 1.00 91.19 111 LEU A N 1
ATOM 895 C CA . LEU A 1 111 ? 23.199 2.969 -21.626 1.00 91.19 111 LEU A CA 1
ATOM 896 C C . LEU A 1 111 ? 22.979 3.634 -20.262 1.00 91.19 111 LEU A C 1
ATOM 898 O O . LEU A 1 111 ? 22.102 3.216 -19.503 1.00 91.19 111 LEU A O 1
ATOM 902 N N . THR A 1 112 ? 23.738 4.689 -19.961 1.00 92.81 112 THR A N 1
ATOM 903 C CA . THR A 1 112 ? 23.582 5.457 -18.720 1.00 92.81 112 THR A CA 1
ATOM 904 C C . THR A 1 112 ? 22.246 6.203 -18.692 1.00 92.81 112 THR A C 1
ATOM 906 O O . THR A 1 112 ? 21.610 6.253 -17.638 1.00 92.81 112 THR A O 1
ATOM 909 N N . SER A 1 113 ? 21.780 6.742 -19.827 1.00 92.56 113 SER A N 1
ATOM 910 C CA . SER A 1 113 ? 20.473 7.408 -19.897 1.00 92.56 113 SER A CA 1
ATOM 911 C C . SER A 1 113 ? 19.313 6.418 -19.750 1.00 92.56 113 SER A C 1
ATOM 913 O O . SER A 1 113 ? 18.433 6.642 -18.921 1.00 92.56 113 SER A O 1
ATOM 915 N N . LEU A 1 114 ? 19.364 5.268 -20.434 1.00 90.31 114 LEU A N 1
ATOM 916 C CA . LEU A 1 114 ? 18.366 4.199 -20.288 1.00 90.31 114 LEU A CA 1
ATOM 917 C C . LEU A 1 114 ? 18.294 3.666 -18.850 1.00 90.31 114 LEU A C 1
ATOM 919 O O . LEU A 1 114 ? 17.210 3.426 -18.313 1.00 90.31 114 LEU A O 1
ATOM 923 N N . TYR A 1 115 ? 19.447 3.513 -18.196 1.00 92.56 115 TYR A N 1
ATOM 924 C CA . TYR A 1 115 ? 19.506 3.131 -16.788 1.00 92.56 115 TYR A CA 1
ATOM 925 C C . TYR A 1 115 ? 18.904 4.207 -15.869 1.00 92.56 115 TYR A C 1
ATOM 927 O O . TYR A 1 115 ? 18.163 3.882 -14.936 1.00 92.56 115 TYR A O 1
ATOM 935 N N . ALA A 1 116 ? 19.168 5.491 -16.135 1.00 92.56 116 ALA A N 1
ATOM 936 C CA . ALA A 1 116 ? 18.586 6.593 -15.372 1.00 92.56 116 ALA A CA 1
ATOM 937 C C . ALA A 1 116 ? 17.048 6.616 -15.469 1.00 92.56 116 ALA A C 1
ATOM 939 O O . ALA A 1 116 ? 16.381 6.815 -14.446 1.00 92.56 116 ALA A O 1
ATOM 940 N N . ASP A 1 117 ? 16.487 6.329 -16.647 1.00 90.38 117 ASP A N 1
ATOM 941 C CA . ASP A 1 117 ? 15.038 6.227 -16.864 1.00 90.38 117 ASP A CA 1
ATOM 942 C C . ASP A 1 117 ? 14.410 5.083 -16.047 1.00 90.38 117 ASP A C 1
ATOM 944 O O . ASP A 1 117 ? 13.386 5.280 -15.377 1.00 90.38 117 ASP A O 1
ATOM 948 N N . ILE A 1 118 ? 15.060 3.910 -16.007 1.00 90.88 118 ILE A N 1
ATOM 949 C CA . ILE A 1 118 ? 14.647 2.777 -15.158 1.00 90.88 118 ILE A CA 1
ATOM 950 C C . ILE A 1 118 ? 14.629 3.192 -13.684 1.00 90.88 118 ILE A C 1
ATOM 952 O O . ILE A 1 118 ? 13.630 2.995 -12.987 1.00 90.88 118 ILE A O 1
ATOM 956 N N . VAL A 1 119 ? 15.717 3.796 -13.197 1.00 91.38 119 VAL A N 1
ATOM 957 C CA . VAL A 1 119 ? 15.846 4.207 -11.790 1.00 91.38 119 VAL A CA 1
ATOM 958 C C . VAL A 1 119 ? 14.801 5.260 -11.420 1.00 91.38 119 VAL A C 1
ATOM 960 O O . VAL A 1 119 ? 14.243 5.223 -10.316 1.00 91.38 119 VAL A O 1
ATOM 963 N N . PHE A 1 120 ? 14.504 6.197 -12.322 1.00 91.00 120 PHE A N 1
ATOM 964 C CA . PHE A 1 120 ? 13.480 7.212 -12.102 1.00 91.00 120 PHE A CA 1
ATOM 965 C C . PHE A 1 120 ? 12.082 6.594 -11.981 1.00 91.00 120 PHE A C 1
ATOM 967 O O . PHE A 1 120 ? 11.357 6.901 -11.027 1.00 91.00 120 PHE A O 1
ATOM 974 N N . ASN A 1 121 ? 11.720 5.677 -12.883 1.00 89.38 121 ASN A N 1
ATOM 975 C CA . ASN A 1 121 ? 10.461 4.937 -12.807 1.00 89.38 121 ASN A CA 1
ATOM 976 C C . ASN A 1 121 ? 10.365 4.119 -11.503 1.00 89.38 121 ASN A C 1
ATOM 978 O O . ASN A 1 121 ? 9.382 4.235 -10.762 1.00 89.38 121 ASN A O 1
ATOM 982 N N . PHE A 1 122 ? 11.421 3.378 -11.160 1.00 85.69 122 PHE A N 1
ATOM 983 C CA . PHE A 1 122 ? 11.458 2.530 -9.968 1.00 85.69 122 PHE A CA 1
ATOM 984 C C . PHE A 1 122 ? 11.303 3.341 -8.675 1.00 85.69 122 PHE A C 1
ATOM 986 O O . PHE A 1 122 ? 10.555 2.958 -7.773 1.00 85.69 122 PHE A O 1
ATOM 993 N N . ARG A 1 123 ? 11.919 4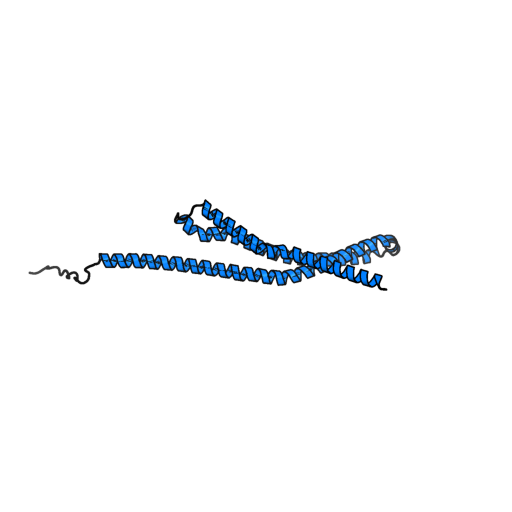.528 -8.601 1.00 87.38 123 ARG A N 1
ATOM 994 C CA . ARG A 1 123 ? 11.761 5.453 -7.469 1.00 87.38 123 ARG A CA 1
ATOM 995 C C . ARG A 1 123 ? 10.312 5.903 -7.286 1.00 87.38 123 ARG A C 1
ATOM 997 O O . ARG A 1 123 ? 9.831 5.977 -6.153 1.00 87.38 123 ARG A O 1
ATOM 1004 N N . GLN A 1 124 ? 9.601 6.188 -8.377 1.00 81.62 124 GLN A N 1
ATOM 1005 C CA . GLN A 1 124 ? 8.182 6.543 -8.305 1.00 81.62 124 GLN A CA 1
ATOM 1006 C C . GLN A 1 124 ? 7.322 5.376 -7.809 1.00 81.62 124 GLN A C 1
ATOM 1008 O O . GLN A 1 124 ? 6.413 5.593 -7.002 1.00 81.62 124 GLN A O 1
ATOM 1013 N N . ILE A 1 125 ? 7.622 4.152 -8.251 1.00 81.75 125 ILE A N 1
ATOM 1014 C CA . ILE A 1 125 ? 6.949 2.935 -7.783 1.00 81.75 125 ILE A CA 1
ATOM 1015 C C . ILE A 1 125 ? 7.189 2.739 -6.284 1.00 81.75 125 ILE A C 1
ATOM 1017 O O . ILE A 1 125 ? 6.219 2.593 -5.538 1.00 81.75 125 ILE A O 1
ATOM 1021 N N . ILE A 1 126 ? 8.446 2.809 -5.826 1.00 79.50 126 ILE A N 1
ATOM 1022 C CA . ILE A 1 126 ? 8.800 2.679 -4.405 1.00 79.50 126 ILE A CA 1
ATOM 1023 C C . ILE A 1 126 ? 8.060 3.718 -3.572 1.00 79.50 126 ILE 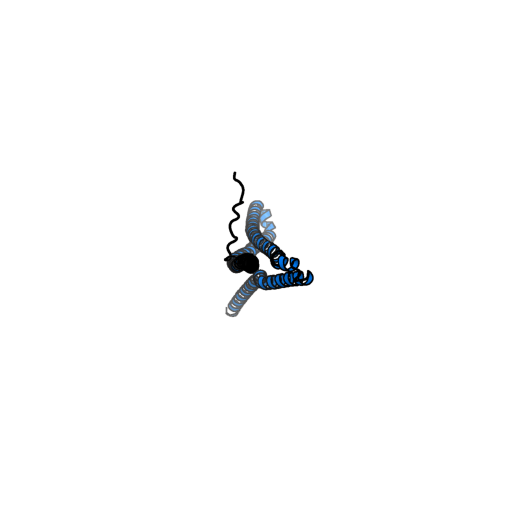A C 1
ATOM 1025 O O . ILE A 1 126 ? 7.423 3.351 -2.592 1.00 79.50 126 ILE A O 1
ATOM 1029 N N . ARG A 1 127 ? 8.088 5.003 -3.954 1.00 76.81 127 ARG A N 1
ATOM 1030 C CA . ARG A 1 127 ? 7.460 6.064 -3.151 1.00 76.81 127 ARG A CA 1
ATOM 1031 C C . ARG A 1 127 ? 5.961 5.832 -2.974 1.00 76.81 127 ARG A C 1
ATOM 1033 O O . ARG A 1 127 ? 5.441 5.987 -1.874 1.00 76.81 127 ARG A O 1
ATOM 1040 N N . ARG A 1 128 ? 5.261 5.444 -4.044 1.00 72.94 128 ARG A N 1
ATOM 1041 C CA . ARG A 1 128 ? 3.814 5.178 -3.995 1.00 72.94 128 ARG A CA 1
ATOM 1042 C C . ARG A 1 128 ? 3.492 3.925 -3.183 1.00 72.94 128 ARG A C 1
ATOM 1044 O O . ARG A 1 128 ? 2.568 3.964 -2.376 1.00 72.94 128 ARG A O 1
ATOM 1051 N N . LYS A 1 129 ? 4.264 2.845 -3.358 1.00 75.25 129 LYS A N 1
ATOM 1052 C CA . LYS A 1 129 ? 4.111 1.610 -2.573 1.00 75.25 129 LYS A CA 1
ATOM 1053 C C . LYS A 1 129 ? 4.427 1.825 -1.097 1.00 75.25 129 LYS A C 1
ATOM 1055 O O . LYS A 1 129 ? 3.699 1.321 -0.257 1.00 75.25 129 LYS A O 1
ATOM 1060 N N . PHE A 1 130 ? 5.468 2.592 -0.787 1.00 76.19 130 PHE A N 1
ATOM 1061 C CA . PHE A 1 130 ? 5.846 2.919 0.582 1.00 76.19 130 PHE A CA 1
ATOM 1062 C C . PHE A 1 130 ? 4.718 3.660 1.288 1.00 76.19 130 PHE A C 1
ATOM 1064 O O . PHE A 1 130 ? 4.257 3.201 2.320 1.00 76.19 130 PHE A O 1
ATOM 1071 N N . VAL A 1 131 ? 4.207 4.740 0.689 1.00 70.62 131 VAL A N 1
ATO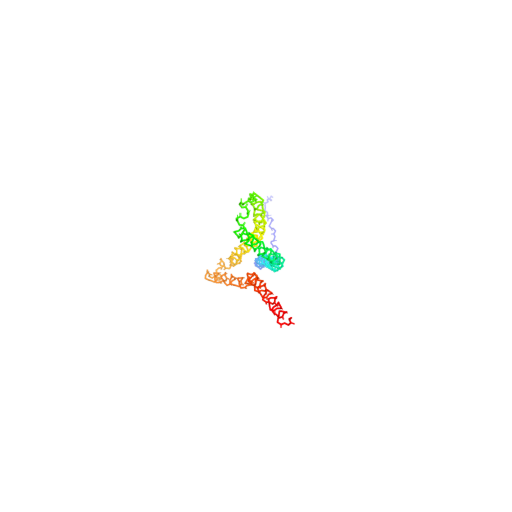M 1072 C CA . VAL A 1 131 ? 3.098 5.513 1.263 1.00 70.62 131 VAL A CA 1
ATOM 1073 C C . VAL A 1 131 ? 1.870 4.628 1.500 1.00 70.62 131 VAL A C 1
ATOM 1075 O O . VAL A 1 131 ? 1.328 4.630 2.600 1.00 70.62 131 VAL A O 1
ATOM 1078 N N . LEU A 1 132 ? 1.469 3.822 0.510 1.00 69.50 132 LEU A N 1
ATOM 1079 C CA . LEU A 1 132 ? 0.362 2.870 0.656 1.00 69.50 132 LEU A CA 1
ATOM 1080 C C . LEU A 1 132 ? 0.592 1.862 1.792 1.00 69.50 132 LEU A C 1
ATOM 1082 O O . LEU A 1 132 ? -0.277 1.693 2.642 1.00 69.50 132 LEU A O 1
ATOM 1086 N N . ASN A 1 133 ? 1.762 1.224 1.824 1.00 71.81 133 ASN A N 1
ATOM 1087 C CA . ASN A 1 133 ? 2.097 0.226 2.837 1.00 71.81 133 ASN A CA 1
ATOM 1088 C C . ASN A 1 133 ? 2.203 0.843 4.233 1.00 71.81 133 ASN A C 1
ATOM 1090 O O . ASN A 1 133 ? 1.807 0.211 5.204 1.00 71.81 133 ASN A O 1
ATOM 1094 N N . SER A 1 134 ? 2.710 2.070 4.354 1.00 66.19 134 SER A N 1
ATOM 1095 C CA . SER A 1 134 ? 2.759 2.792 5.626 1.00 66.19 134 SER A CA 1
ATOM 1096 C C . SER A 1 134 ? 1.359 3.097 6.148 1.00 66.19 134 SER A C 1
ATOM 1098 O O . SER A 1 134 ? 1.105 2.902 7.335 1.00 66.19 134 SER A O 1
ATOM 1100 N N . PHE A 1 135 ? 0.438 3.527 5.280 1.00 67.00 135 PHE A N 1
ATOM 1101 C CA . PHE A 1 135 ? -0.958 3.733 5.667 1.00 67.00 135 PHE A CA 1
ATOM 1102 C C . PHE A 1 135 ? -1.645 2.423 6.071 1.00 67.00 135 PHE A C 1
ATOM 1104 O O . PHE A 1 135 ? -2.316 2.398 7.101 1.00 67.00 135 PHE A O 1
ATOM 1111 N N . ASP A 1 136 ? -1.441 1.335 5.321 1.00 70.00 136 ASP A N 1
ATOM 1112 C CA . ASP A 1 136 ? -1.972 0.007 5.668 1.00 70.00 136 ASP A CA 1
ATOM 1113 C C . ASP A 1 136 ? -1.414 -0.489 7.013 1.00 70.00 136 ASP A C 1
ATOM 1115 O O . ASP A 1 136 ? -2.162 -0.933 7.883 1.00 70.00 136 ASP A O 1
ATOM 1119 N N . ALA A 1 137 ? -0.106 -0.339 7.238 1.00 70.31 137 ALA A N 1
ATOM 1120 C CA . ALA A 1 137 ? 0.544 -0.732 8.484 1.00 70.31 137 ALA A CA 1
ATOM 1121 C C . ALA A 1 137 ? 0.024 0.066 9.689 1.00 70.31 137 ALA A C 1
ATOM 1123 O O . ALA A 1 137 ? -0.286 -0.516 10.730 1.00 70.31 137 ALA A O 1
ATOM 1124 N N . PHE A 1 138 ? -0.119 1.386 9.544 1.00 68.38 138 PHE A N 1
ATOM 1125 C CA . PHE A 1 138 ? -0.665 2.246 10.592 1.00 68.38 138 PHE A CA 1
ATOM 1126 C C . PHE A 1 138 ? -2.118 1.888 10.920 1.00 68.38 138 PHE A C 1
ATOM 1128 O O . PHE A 1 138 ? -2.489 1.764 12.088 1.00 68.38 138 PHE A O 1
ATOM 1135 N N . TYR A 1 139 ? -2.927 1.649 9.888 1.00 67.12 139 TYR A N 1
ATOM 1136 C CA . TYR A 1 139 ? -4.308 1.216 10.047 1.00 67.12 139 TYR A CA 1
ATOM 1137 C C . TYR A 1 139 ? -4.398 -0.117 10.812 1.00 67.12 139 TYR A C 1
ATOM 1139 O O . TYR A 1 139 ? -5.172 -0.228 11.763 1.00 67.12 139 TYR A O 1
ATOM 1147 N N . ARG A 1 140 ? -3.578 -1.117 10.458 1.00 71.12 140 ARG A N 1
ATOM 1148 C CA . ARG A 1 140 ? -3.538 -2.417 11.158 1.00 71.12 140 ARG A CA 1
ATOM 1149 C C . ARG A 1 140 ? -3.134 -2.279 12.623 1.00 71.12 140 ARG A C 1
ATOM 1151 O O . ARG A 1 140 ? -3.690 -2.969 13.473 1.00 71.12 140 ARG A O 1
ATOM 1158 N N . MET A 1 141 ? -2.196 -1.380 12.922 1.00 73.56 141 MET A N 1
ATOM 1159 C CA . MET A 1 141 ? -1.797 -1.077 14.298 1.00 73.56 141 MET A CA 1
ATOM 1160 C C . MET A 1 141 ? -2.960 -0.517 15.122 1.00 73.56 141 MET A C 1
ATOM 1162 O O . MET A 1 141 ? -3.175 -0.952 16.253 1.00 73.56 141 MET A O 1
ATOM 1166 N N . LEU A 1 142 ? -3.746 0.402 14.557 1.00 71.38 142 LEU A N 1
ATOM 1167 C CA . LEU A 1 142 ? -4.932 0.935 15.231 1.00 71.38 142 LEU A CA 1
ATOM 1168 C C . LEU A 1 142 ? -6.030 -0.122 15.398 1.00 71.38 142 LEU A C 1
ATOM 1170 O O . LEU A 1 142 ? -6.615 -0.223 16.475 1.00 71.38 142 LEU A O 1
ATOM 1174 N N . ALA A 1 143 ? -6.273 -0.941 14.371 1.00 73.50 143 ALA A N 1
ATOM 1175 C CA . ALA A 1 143 ? -7.256 -2.023 14.417 1.00 73.50 143 ALA A CA 1
ATOM 1176 C C . ALA A 1 143 ? -6.939 -3.073 15.499 1.00 73.50 143 ALA A C 1
ATOM 1178 O O . ALA A 1 143 ? -7.858 -3.690 16.032 1.00 73.50 143 ALA A O 1
ATOM 1179 N N . LEU A 1 144 ? -5.661 -3.246 15.857 1.00 74.00 144 LEU A N 1
ATOM 1180 C CA . LEU A 1 144 ? -5.246 -4.133 16.942 1.00 74.00 144 LEU A CA 1
ATOM 1181 C C . LEU A 1 144 ? -5.610 -3.578 18.324 1.00 74.00 144 LEU A C 1
ATOM 1183 O O . LEU A 1 144 ? -6.065 -4.330 19.177 1.00 74.00 144 LEU A O 1
ATOM 1187 N N . ILE A 1 145 ? -5.399 -2.282 18.558 1.00 78.94 145 ILE A N 1
ATOM 1188 C CA . ILE A 1 145 ? -5.549 -1.660 19.886 1.00 78.94 145 ILE A CA 1
ATOM 1189 C C . ILE A 1 145 ? -7.008 -1.271 20.162 1.00 78.94 145 ILE A C 1
ATOM 1191 O O . ILE A 1 145 ? -7.457 -1.286 21.308 1.00 78.94 145 ILE A O 1
ATOM 1195 N N . PHE A 1 146 ? -7.767 -0.950 19.116 1.00 80.88 146 PHE A N 1
ATOM 1196 C CA . PHE A 1 146 ? -9.124 -0.426 19.232 1.00 80.88 146 PHE A CA 1
ATOM 1197 C C . PHE A 1 146 ? -10.095 -1.316 20.041 1.00 80.88 146 PHE A C 1
ATOM 1199 O O . PHE A 1 146 ? -10.739 -0.782 20.949 1.00 80.88 146 PHE A O 1
ATOM 1206 N N . PRO A 1 147 ? -10.182 -2.647 19.819 1.00 81.06 147 PRO A N 1
ATOM 1207 C CA . PRO A 1 147 ? -11.075 -3.510 20.596 1.00 81.06 147 PRO A CA 1
ATOM 1208 C C . PRO A 1 147 ? -10.740 -3.512 22.086 1.00 81.06 147 PRO A C 1
ATOM 1210 O O . PRO A 1 147 ? -11.641 -3.486 22.917 1.00 81.06 147 PRO A O 1
ATOM 1213 N N . PHE A 1 148 ? -9.451 -3.478 22.436 1.00 83.38 148 PHE A N 1
ATOM 1214 C CA . PHE A 1 148 ? -9.021 -3.414 23.831 1.00 83.38 148 PHE A CA 1
ATOM 1215 C C . PHE A 1 148 ? -9.494 -2.126 24.493 1.00 83.38 148 PHE A C 1
ATOM 1217 O O . PHE A 1 148 ? -10.000 -2.169 25.608 1.00 83.38 148 PHE A O 1
ATOM 1224 N N . LEU A 1 149 ? -9.377 -0.991 23.803 1.00 82.56 149 LEU A N 1
ATOM 1225 C CA . LEU A 1 149 ? -9.767 0.304 24.351 1.00 82.56 149 LEU A CA 1
ATOM 1226 C C . LEU A 1 149 ? -11.281 0.374 24.596 1.00 82.56 149 LEU A C 1
ATOM 1228 O O . LEU A 1 149 ? -11.699 0.756 25.687 1.00 82.56 149 LEU A O 1
ATOM 1232 N N . VAL A 1 150 ? -12.089 -0.067 23.626 1.00 81.81 150 VAL A N 1
ATOM 1233 C CA . VAL A 1 150 ? -13.562 -0.052 23.709 1.00 81.81 150 VAL A CA 1
ATOM 1234 C C . VAL A 1 150 ? -14.104 -1.048 24.735 1.00 81.81 150 VAL A C 1
ATOM 1236 O O . VAL A 1 150 ? -15.051 -0.733 25.449 1.00 81.81 150 VAL A O 1
ATOM 1239 N N . VAL A 1 151 ? -13.515 -2.242 24.822 1.00 82.81 151 VAL A N 1
ATOM 1240 C CA . VAL A 1 151 ? -14.001 -3.331 25.685 1.00 82.81 151 VAL A CA 1
ATOM 1241 C C . VAL A 1 151 ? -13.404 -3.249 27.102 1.00 82.81 151 VAL A C 1
ATOM 1243 O O . VAL A 1 151 ? -13.937 -3.846 28.037 1.00 82.81 151 VAL A O 1
ATOM 1246 N N . SER A 1 152 ? -12.342 -2.456 27.308 1.00 84.00 152 SER A N 1
ATOM 1247 C CA . SER A 1 152 ? -11.688 -2.308 28.618 1.00 84.00 152 SER A CA 1
ATOM 1248 C C . SER A 1 152 ? -12.615 -1.911 29.778 1.00 84.00 152 SER A C 1
ATOM 1250 O O . SER A 1 152 ? -12.449 -2.499 30.848 1.00 84.00 152 SER A O 1
ATOM 1252 N N . PRO A 1 153 ? -13.615 -1.011 29.634 1.00 82.56 153 PRO A N 1
ATOM 1253 C CA . PRO A 1 153 ? -14.482 -0.651 30.756 1.00 82.56 153 PRO A CA 1
ATOM 1254 C C . PRO A 1 153 ? -15.297 -1.844 31.273 1.00 82.56 153 PRO A C 1
ATOM 1256 O O . PRO A 1 153 ? -15.450 -1.990 32.481 1.00 82.56 153 PRO A O 1
ATOM 1259 N N . GLN A 1 154 ? -15.742 -2.736 30.376 1.00 81.00 154 GLN A N 1
ATOM 1260 C CA . GLN A 1 154 ? -16.497 -3.950 30.726 1.00 81.00 154 GLN A CA 1
ATOM 1261 C C . GLN A 1 154 ? -15.618 -5.002 31.416 1.00 81.00 154 GLN A C 1
ATOM 1263 O O . GLN A 1 154 ? -16.061 -5.747 32.290 1.00 81.00 154 GLN A O 1
ATOM 1268 N N . TYR A 1 155 ? -14.336 -5.057 31.050 1.00 85.00 155 TYR A N 1
ATOM 1269 C CA . TYR A 1 155 ? -13.366 -5.890 31.757 1.00 85.00 155 TYR A CA 1
ATOM 1270 C C . TYR A 1 155 ? -13.150 -5.390 33.192 1.00 85.00 155 TYR A C 1
ATOM 1272 O O . TYR A 1 155 ? -13.150 -6.183 34.135 1.00 85.00 155 TYR A O 1
ATOM 1280 N N . PHE A 1 156 ? -13.025 -4.072 33.382 1.00 88.25 156 PHE A N 1
ATOM 1281 C CA . PHE A 1 156 ? -12.859 -3.481 34.712 1.00 88.25 156 PHE A CA 1
ATOM 1282 C C . PHE A 1 156 ? -14.137 -3.530 35.565 1.00 88.25 156 PHE A C 1
ATOM 1284 O O . PHE A 1 156 ? -14.022 -3.636 36.788 1.00 88.25 156 PHE A O 1
ATOM 1291 N N . SER A 1 157 ? -15.332 -3.544 34.958 1.00 89.94 157 SER A N 1
ATOM 1292 C CA . SER A 1 157 ? -16.601 -3.794 35.665 1.00 89.94 157 SER A CA 1
ATOM 1293 C C . SER A 1 157 ? -16.816 -5.266 36.055 1.00 89.94 157 SER A C 1
ATOM 1295 O O . SER A 1 157 ? -17.783 -5.573 36.749 1.00 89.94 157 SER A O 1
ATOM 1297 N N . ARG A 1 158 ? -15.887 -6.169 35.693 1.00 82.75 158 ARG A N 1
ATOM 1298 C CA . ARG A 1 158 ? -15.934 -7.630 35.922 1.00 82.75 158 ARG A CA 1
ATOM 1299 C C . ARG A 1 158 ? -17.074 -8.358 35.199 1.00 82.75 158 ARG A C 1
ATOM 1301 O O . ARG A 1 158 ? -17.393 -9.487 35.561 1.00 82.75 158 ARG A O 1
ATOM 1308 N N . GLU A 1 159 ? -1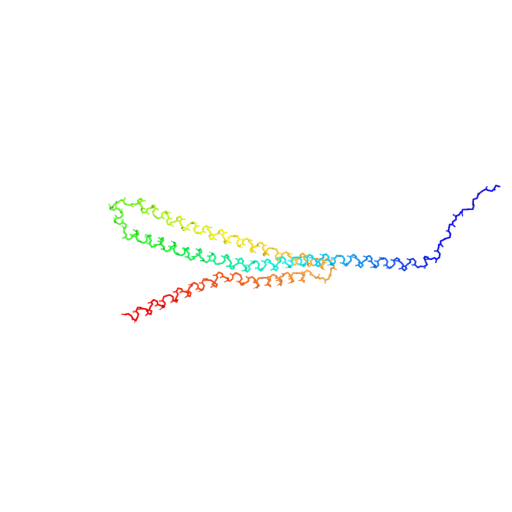7.657 -7.752 34.169 1.00 84.81 159 GLU A N 1
ATOM 1309 C CA . GLU A 1 159 ? -18.711 -8.380 33.357 1.00 84.81 159 GLU A CA 1
ATOM 1310 C C . GLU A 1 159 ? -18.157 -9.432 32.387 1.00 84.81 159 GLU A C 1
ATOM 1312 O O . GLU A 1 159 ? -18.851 -10.383 32.034 1.00 84.81 159 GLU A O 1
ATOM 1317 N N . ILE A 1 160 ? -16.896 -9.283 31.976 1.00 89.50 160 ILE A N 1
ATOM 1318 C CA . ILE A 1 160 ? -16.228 -10.154 31.004 1.00 89.50 160 ILE A CA 1
ATOM 1319 C C . ILE A 1 160 ? -14.852 -10.594 31.504 1.00 89.50 160 ILE A C 1
ATOM 1321 O O . ILE A 1 160 ? -14.167 -9.874 32.235 1.00 89.50 160 ILE A O 1
ATOM 1325 N N . THR A 1 161 ? -14.413 -11.779 31.078 1.00 92.81 161 THR A N 1
ATOM 1326 C CA . THR A 1 161 ? -13.078 -12.288 31.415 1.00 92.81 161 THR A CA 1
ATOM 1327 C C . THR A 1 161 ? -12.016 -11.805 30.423 1.00 92.81 161 THR A C 1
ATOM 1329 O O . THR A 1 161 ? -12.317 -11.386 29.303 1.00 92.81 161 THR A O 1
ATOM 1332 N N . LEU A 1 162 ? -10.733 -11.931 30.791 1.00 89.62 162 LEU A N 1
ATOM 1333 C CA . LEU A 1 162 ? -9.614 -11.677 29.869 1.00 89.62 162 LEU A CA 1
ATOM 1334 C C . LEU A 1 162 ? -9.688 -12.575 28.614 1.00 89.62 162 LEU A C 1
ATOM 1336 O O . LEU A 1 162 ? -9.297 -12.170 27.517 1.00 89.62 162 LEU A O 1
ATOM 1340 N N . GLY A 1 163 ? -10.219 -13.793 28.764 1.00 90.25 163 GLY A N 1
ATOM 1341 C CA . GLY A 1 163 ? -10.435 -14.722 27.656 1.00 90.25 163 GLY A CA 1
ATOM 1342 C C . GLY A 1 163 ? -11.466 -14.213 26.647 1.00 90.25 163 GLY A C 1
ATOM 1343 O O . GLY A 1 163 ? -11.253 -14.328 25.442 1.00 90.25 163 GLY A O 1
ATOM 1344 N N . ASP A 1 164 ? -12.552 -13.601 27.113 1.00 89.31 164 ASP A N 1
ATOM 1345 C CA . ASP A 1 164 ? -13.589 -13.053 26.230 1.00 89.31 164 ASP A CA 1
ATOM 1346 C C . ASP A 1 164 ? -13.085 -11.807 25.497 1.00 89.31 164 ASP A C 1
ATOM 1348 O O . ASP A 1 164 ? -13.278 -11.665 24.289 1.00 89.31 164 ASP A O 1
ATOM 1352 N N . LEU A 1 165 ? -12.327 -10.960 26.195 1.00 88.50 165 LEU A N 1
ATOM 1353 C CA . LEU A 1 165 ? -11.705 -9.766 25.629 1.00 88.50 165 LEU A CA 1
ATOM 1354 C C . LEU A 1 165 ? -10.709 -10.099 24.501 1.00 88.50 165 LEU A C 1
ATOM 1356 O O . LEU A 1 165 ? -10.747 -9.484 23.433 1.00 88.50 165 LEU A O 1
ATOM 1360 N N . THR A 1 166 ? -9.861 -11.116 24.683 1.00 91.06 166 THR A N 1
ATOM 1361 C CA . THR A 1 166 ? -8.932 -11.566 23.628 1.00 91.06 166 THR A CA 1
ATOM 1362 C C . THR A 1 166 ? -9.657 -12.222 22.449 1.00 91.06 166 THR A C 1
ATOM 1364 O O . THR A 1 166 ? -9.284 -11.973 21.301 1.00 91.06 166 THR A O 1
ATOM 1367 N N . LYS A 1 167 ? -10.730 -12.995 22.686 1.00 90.19 167 LYS A N 1
ATOM 1368 C CA . LYS A 1 167 ? -11.568 -13.557 21.610 1.00 90.19 167 LYS A CA 1
ATOM 1369 C C . LYS A 1 167 ? -12.214 -12.470 20.760 1.00 90.19 167 LYS A C 1
ATOM 1371 O O . LYS A 1 167 ? -12.187 -12.575 19.534 1.00 90.19 167 LYS A O 1
ATOM 1376 N N . ILE A 1 168 ? -12.770 -11.435 21.388 1.00 86.75 168 ILE A N 1
ATOM 1377 C CA . ILE A 1 168 ? -13.374 -10.298 20.683 1.00 86.75 168 ILE A CA 1
ATOM 1378 C C . ILE A 1 168 ? -12.313 -9.593 19.829 1.00 86.75 168 ILE A C 1
ATOM 1380 O O . ILE A 1 168 ? -12.542 -9.364 18.641 1.00 86.75 168 ILE A O 1
ATOM 1384 N N . ALA A 1 169 ? -11.130 -9.332 20.393 1.00 86.94 169 ALA A N 1
ATOM 1385 C CA . ALA A 1 169 ? -10.034 -8.688 19.673 1.00 86.94 169 ALA A CA 1
ATOM 1386 C C . ALA A 1 169 ? -9.551 -9.505 18.459 1.00 86.94 169 ALA A C 1
ATOM 1388 O O . ALA A 1 169 ? -9.437 -8.966 17.359 1.00 86.94 169 ALA A O 1
ATOM 1389 N N . VAL A 1 170 ? -9.325 -10.814 18.619 1.00 88.56 170 VAL A N 1
ATOM 1390 C CA . VAL A 1 170 ? -8.891 -11.695 17.516 1.00 88.56 170 VAL A CA 1
ATOM 1391 C C . VAL A 1 170 ? -9.982 -11.842 16.453 1.00 88.56 170 VAL A C 1
ATOM 1393 O O . 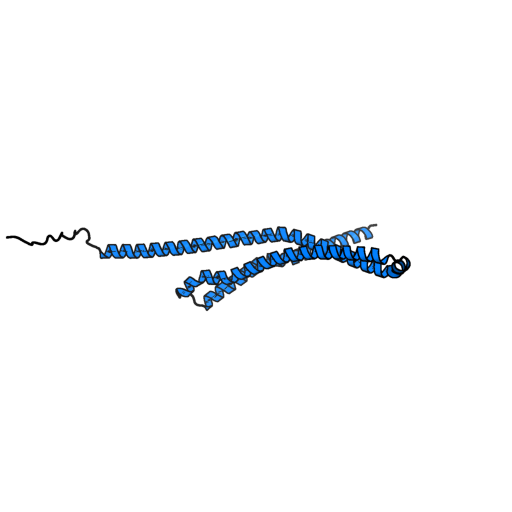VAL A 1 170 ? -9.695 -11.827 15.257 1.00 88.56 170 VAL A O 1
ATOM 1396 N N . THR A 1 171 ? -11.248 -11.949 16.861 1.00 86.12 171 THR A N 1
ATOM 1397 C CA . THR A 1 171 ? -12.379 -12.039 15.922 1.00 86.12 171 THR A CA 1
ATOM 1398 C C . THR A 1 171 ? -12.498 -10.767 15.089 1.00 86.12 171 THR A C 1
ATOM 1400 O O . THR A 1 171 ? -12.648 -10.841 13.870 1.00 86.12 171 THR A O 1
ATOM 1403 N N . PHE A 1 172 ? -12.353 -9.602 15.721 1.00 83.62 172 PHE A N 1
ATOM 1404 C CA . PHE A 1 172 ? -12.327 -8.314 15.036 1.00 83.62 172 PHE A CA 1
ATOM 1405 C C . PHE A 1 172 ? -11.181 -8.229 14.017 1.00 83.62 172 PHE A C 1
ATOM 1407 O O . PHE A 1 172 ? -11.394 -7.841 12.868 1.00 83.62 172 PHE A O 1
ATOM 1414 N N . GLU A 1 173 ? -9.979 -8.655 14.406 1.00 84.44 173 GLU A N 1
ATOM 1415 C CA . GLU A 1 173 ? -8.799 -8.639 13.539 1.00 84.44 173 GLU A CA 1
ATOM 1416 C C . GLU A 1 173 ? -8.963 -9.551 12.311 1.00 84.44 173 GLU A C 1
ATOM 1418 O O . GLU A 1 173 ? -8.633 -9.159 11.188 1.00 84.44 173 GLU A O 1
ATOM 1423 N N . ASN A 1 174 ? -9.571 -10.724 12.490 1.00 82.25 174 ASN A N 1
ATOM 1424 C CA . ASN A 1 174 ? -9.877 -11.647 11.398 1.00 82.25 174 ASN A CA 1
ATOM 1425 C C . ASN A 1 174 ? -10.936 -11.100 10.428 1.00 82.25 174 ASN A C 1
ATOM 1427 O O . ASN A 1 174 ? -10.782 -11.224 9.207 1.00 82.25 174 ASN A O 1
ATOM 1431 N N . VAL A 1 175 ? -11.996 -10.462 10.937 1.00 79.12 175 VAL A N 1
ATOM 1432 C CA . VAL A 1 175 ? -13.004 -9.793 10.094 1.00 79.12 175 VAL A CA 1
ATOM 1433 C C . VAL A 1 175 ? -12.358 -8.656 9.306 1.00 79.12 175 VAL A C 1
ATOM 1435 O O . VAL A 1 175 ? -12.554 -8.553 8.093 1.00 79.12 175 VAL A O 1
ATOM 1438 N N . HIS A 1 176 ? -11.516 -7.855 9.962 1.00 75.38 176 HIS A N 1
ATOM 1439 C CA . HIS A 1 176 ? -10.776 -6.787 9.306 1.00 75.38 176 HIS A CA 1
ATOM 1440 C C . HIS A 1 176 ? -9.857 -7.318 8.189 1.00 75.38 176 HIS A C 1
ATOM 1442 O O . HIS A 1 176 ? -9.902 -6.816 7.065 1.00 75.38 176 HIS A O 1
ATOM 1448 N N . LYS A 1 177 ? -9.074 -8.374 8.447 1.00 73.38 177 LYS A N 1
ATOM 1449 C CA . LYS A 1 177 ? -8.236 -9.036 7.430 1.00 73.38 177 LYS A CA 1
ATOM 1450 C C . LYS A 1 177 ? -9.044 -9.506 6.226 1.00 73.38 177 LYS A C 1
ATOM 1452 O O . LYS A 1 177 ? -8.610 -9.321 5.090 1.00 73.38 177 LYS A O 1
ATOM 1457 N N . THR A 1 178 ? -10.209 -10.098 6.478 1.00 74.62 178 THR A N 1
ATOM 1458 C CA . THR A 1 178 ? -11.100 -10.604 5.428 1.00 74.62 178 THR A CA 1
ATOM 1459 C C . THR A 1 178 ? -11.642 -9.464 4.569 1.00 74.62 178 THR A C 1
ATOM 1461 O O . THR A 1 178 ? -11.651 -9.570 3.347 1.00 74.62 178 THR A O 1
ATOM 1464 N N . LEU A 1 179 ? -12.010 -8.332 5.175 1.00 66.69 179 LEU A N 1
ATOM 1465 C CA . LEU A 1 179 ? -12.443 -7.143 4.438 1.00 66.69 179 LEU A CA 1
ATOM 1466 C C . LEU A 1 179 ? -11.298 -6.536 3.605 1.00 66.69 179 LEU A C 1
ATOM 1468 O O . LEU A 1 179 ? -11.486 -6.157 2.448 1.00 66.69 179 LEU A O 1
ATOM 1472 N N . SER A 1 180 ? -10.085 -6.511 4.161 1.00 69.81 180 SER A N 1
ATOM 1473 C CA . SER A 1 180 ? -8.882 -6.006 3.489 1.00 69.81 180 SER A CA 1
ATOM 1474 C C . SER A 1 180 ? -8.340 -6.936 2.397 1.00 69.81 180 SER A C 1
ATOM 1476 O O . SER A 1 180 ? -7.527 -6.501 1.578 1.00 69.81 180 SER A O 1
ATOM 1478 N N . PHE A 1 181 ? -8.784 -8.197 2.329 1.00 72.88 181 PHE A N 1
ATOM 1479 C CA . PHE A 1 181 ? -8.357 -9.162 1.308 1.00 72.88 181 PHE A CA 1
ATOM 1480 C C . PHE A 1 181 ? -8.550 -8.628 -0.113 1.00 72.88 181 PHE A C 1
ATOM 1482 O O . PHE A 1 181 ? -7.660 -8.769 -0.950 1.00 72.88 181 PHE A O 1
ATOM 1489 N N . ILE A 1 182 ? -9.686 -7.979 -0.379 1.00 63.41 182 ILE A N 1
ATOM 1490 C CA . ILE A 1 182 ? -10.023 -7.458 -1.709 1.00 63.41 182 ILE A CA 1
ATOM 1491 C C . ILE A 1 182 ? -9.047 -6.348 -2.124 1.00 63.41 182 ILE A C 1
ATOM 1493 O O . ILE A 1 182 ? -8.594 -6.324 -3.268 1.00 63.41 182 ILE A O 1
ATOM 1497 N N . SER A 1 183 ? -8.672 -5.468 -1.189 1.00 66.19 183 SER A N 1
ATOM 1498 C CA . SER A 1 183 ? -7.700 -4.398 -1.446 1.00 66.19 183 SER A CA 1
ATOM 1499 C C . SER A 1 183 ? -6.299 -4.968 -1.697 1.00 66.19 183 SER A C 1
ATOM 1501 O O . SER A 1 183 ? -5.641 -4.604 -2.670 1.00 66.19 183 SER A O 1
ATOM 1503 N N . ASN A 1 184 ? -5.877 -5.942 -0.884 1.00 67.75 184 ASN A N 1
ATOM 1504 C CA . ASN A 1 184 ? -4.565 -6.586 -1.013 1.00 67.75 184 ASN A CA 1
ATOM 1505 C C . ASN A 1 184 ? -4.447 -7.442 -2.286 1.00 67.75 184 ASN A C 1
ATOM 1507 O O . ASN A 1 184 ? -3.381 -7.514 -2.894 1.00 67.75 184 ASN A O 1
ATOM 1511 N N . SER A 1 185 ? -5.549 -8.046 -2.730 1.00 71.38 185 SER A N 1
ATOM 1512 C CA . SER A 1 185 ? -5.594 -8.879 -3.939 1.00 71.38 185 SER A CA 1
ATOM 1513 C C . SER A 1 185 ? -5.651 -8.066 -5.234 1.00 71.38 185 SER A C 1
ATOM 1515 O O . SER A 1 185 ? -5.546 -8.627 -6.327 1.00 71.38 185 SER A O 1
ATOM 1517 N N . TYR A 1 186 ? -5.795 -6.741 -5.145 1.00 66.94 186 TYR A N 1
ATOM 1518 C CA . TYR A 1 186 ? -5.938 -5.877 -6.312 1.00 66.94 186 TYR A CA 1
ATOM 1519 C C . TYR A 1 186 ? -4.718 -5.934 -7.248 1.00 66.94 186 TYR A C 1
ATOM 1521 O O . TYR A 1 186 ? -4.889 -5.998 -8.466 1.00 66.94 186 TYR A O 1
ATOM 1529 N N . GLU A 1 187 ? -3.488 -5.980 -6.711 1.00 67.88 187 GLU A N 1
ATOM 1530 C CA . GLU A 1 187 ? -2.270 -6.092 -7.536 1.00 67.88 187 GLU A CA 1
ATOM 1531 C C . GLU A 1 187 ? -2.274 -7.395 -8.356 1.00 67.88 187 GLU A C 1
ATOM 1533 O O . GLU A 1 187 ? -1.970 -7.373 -9.551 1.00 67.88 187 GLU A O 1
ATOM 1538 N N . THR A 1 188 ? -2.706 -8.507 -7.757 1.00 72.06 188 THR A N 1
ATOM 1539 C CA . THR A 1 188 ? -2.813 -9.813 -8.421 1.00 72.06 188 THR A CA 1
ATOM 1540 C C . THR A 1 188 ? -3.873 -9.812 -9.522 1.00 72.06 188 THR A C 1
ATOM 1542 O O . THR A 1 188 ? -3.610 -10.271 -10.633 1.00 72.06 188 THR A O 1
ATOM 1545 N N . ILE A 1 189 ? -5.055 -9.247 -9.256 1.00 74.00 189 ILE A N 1
ATOM 1546 C CA . ILE A 1 189 ? -6.151 -9.167 -10.239 1.00 74.00 189 ILE A CA 1
ATOM 1547 C C . ILE A 1 189 ? -5.722 -8.343 -11.459 1.00 74.00 189 ILE A C 1
ATOM 1549 O O . ILE A 1 189 ? -5.965 -8.724 -12.607 1.00 74.00 189 ILE A O 1
ATOM 1553 N N . VAL A 1 190 ? -5.046 -7.217 -11.224 1.00 67.12 190 VAL A N 1
ATOM 1554 C CA . VAL A 1 190 ? -4.541 -6.349 -12.291 1.00 67.12 190 VAL A CA 1
ATOM 1555 C C . VAL A 1 190 ? -3.451 -7.042 -13.114 1.00 67.12 190 VAL A C 1
ATOM 1557 O O . VAL A 1 190 ? -3.472 -6.957 -14.344 1.00 67.12 190 VAL A O 1
ATOM 1560 N N . GLN A 1 191 ? -2.526 -7.761 -12.474 1.00 72.06 191 GLN A N 1
ATOM 1561 C CA . GLN A 1 191 ? -1.499 -8.539 -13.176 1.00 72.06 191 GLN A CA 1
ATOM 1562 C C . GLN A 1 191 ? -2.112 -9.633 -14.053 1.00 72.06 191 GLN A C 1
ATOM 1564 O O . GLN A 1 191 ? -1.743 -9.762 -15.222 1.00 72.06 191 GLN A O 1
ATOM 1569 N N . TRP A 1 192 ? -3.095 -10.368 -13.531 1.00 82.25 192 TRP A N 1
ATOM 1570 C CA . TRP A 1 192 ? -3.818 -11.385 -14.291 1.00 82.25 192 TRP A CA 1
ATOM 1571 C C . TRP A 1 192 ? -4.530 -10.789 -15.514 1.00 82.25 192 TRP A C 1
ATOM 1573 O O . TRP A 1 192 ? -4.444 -11.326 -16.623 1.00 82.25 192 TRP A O 1
ATOM 1583 N N . ARG A 1 193 ? -5.159 -9.618 -15.352 1.00 76.50 193 ARG A N 1
ATOM 1584 C CA . ARG A 1 193 ? -5.779 -8.884 -16.462 1.00 76.50 193 ARG A CA 1
ATOM 1585 C C . ARG A 1 193 ? -4.756 -8.453 -17.519 1.00 76.50 193 ARG A C 1
ATOM 1587 O O . ARG A 1 193 ? -5.039 -8.577 -18.709 1.00 76.50 193 ARG A O 1
ATOM 1594 N N . SER A 1 194 ? -3.577 -7.982 -17.105 1.00 73.44 194 SER A N 1
ATOM 1595 C CA . SER A 1 194 ? -2.481 -7.613 -18.016 1.00 73.44 194 SER A CA 1
ATOM 1596 C C . SER A 1 194 ? -1.992 -8.810 -18.832 1.00 73.44 194 SER A C 1
ATOM 1598 O O . SER A 1 194 ? -1.920 -8.748 -20.059 1.00 73.44 194 SER A O 1
ATOM 1600 N N . ALA A 1 195 ? -1.738 -9.937 -18.162 1.00 79.38 195 ALA A N 1
ATOM 1601 C CA . ALA A 1 195 ? -1.324 -11.175 -18.814 1.00 79.38 195 ALA A CA 1
ATOM 1602 C C . ALA A 1 195 ? -2.373 -11.661 -19.827 1.00 79.38 195 ALA A C 1
ATOM 1604 O O . ALA A 1 195 ? -2.029 -12.002 -20.957 1.00 79.38 195 ALA A O 1
ATOM 1605 N N . THR A 1 196 ? -3.654 -11.606 -19.458 1.00 86.38 196 THR A N 1
ATOM 1606 C CA . THR A 1 196 ? -4.764 -11.971 -20.348 1.00 86.38 196 THR A CA 1
ATOM 1607 C C . THR A 1 196 ? -4.814 -11.078 -21.588 1.00 86.38 196 THR A C 1
ATOM 1609 O O . THR A 1 196 ? -4.968 -11.583 -22.698 1.00 86.38 196 THR A O 1
ATOM 1612 N N . LYS A 1 197 ? -4.626 -9.760 -21.432 1.00 84.38 197 LYS A N 1
ATOM 1613 C CA . LYS A 1 197 ? -4.592 -8.821 -22.564 1.00 84.38 197 LYS A CA 1
ATOM 1614 C C . LYS A 1 197 ? -3.472 -9.167 -23.553 1.00 84.38 197 LYS A C 1
ATOM 1616 O O . LYS A 1 197 ? -3.741 -9.252 -24.747 1.00 84.38 197 LYS A O 1
ATOM 1621 N N . ARG A 1 198 ? -2.265 -9.460 -23.054 1.00 84.00 198 ARG A N 1
ATOM 1622 C CA . ARG A 1 198 ? -1.124 -9.882 -23.889 1.00 84.00 198 ARG A CA 1
ATOM 1623 C C . ARG A 1 198 ? -1.408 -11.181 -24.654 1.00 84.00 198 ARG A C 1
ATOM 1625 O O . ARG A 1 198 ? -1.087 -11.282 -25.832 1.00 84.00 198 ARG A O 1
ATOM 1632 N N . LEU A 1 199 ? -2.052 -12.165 -24.018 1.00 90.06 199 LEU A N 1
ATOM 1633 C CA . LEU A 1 199 ? -2.438 -13.420 -24.682 1.00 90.06 199 LEU A CA 1
ATOM 1634 C C . LEU A 1 199 ? -3.501 -13.212 -25.770 1.00 90.06 199 LEU A C 1
ATOM 1636 O O . LEU A 1 199 ? -3.460 -13.870 -26.810 1.00 90.06 199 LEU A O 1
ATOM 1640 N N . ILE A 1 200 ? -4.446 -12.295 -25.552 1.00 91.25 200 ILE A N 1
ATOM 1641 C CA . ILE A 1 200 ? -5.453 -11.935 -26.558 1.00 91.25 200 ILE A CA 1
ATOM 1642 C C . ILE A 1 200 ? -4.784 -11.265 -27.765 1.00 91.25 200 ILE A C 1
ATOM 1644 O O . ILE A 1 200 ? -5.062 -11.660 -28.897 1.00 91.25 200 ILE A O 1
ATOM 1648 N N . GLU A 1 201 ? -3.883 -10.307 -27.536 1.00 89.62 201 GLU A N 1
ATOM 1649 C CA . GLU A 1 201 ? -3.106 -9.649 -28.598 1.00 89.62 201 GLU A CA 1
ATOM 1650 C C . GLU A 1 201 ? -2.282 -10.667 -29.405 1.00 89.62 201 GLU A C 1
ATOM 1652 O O . GLU A 1 201 ? -2.327 -10.657 -30.637 1.00 89.62 201 GLU A O 1
ATOM 1657 N N . LEU A 1 202 ? -1.628 -11.621 -28.730 1.00 92.12 202 LEU A N 1
ATOM 1658 C CA . LEU A 1 202 ? -0.900 -12.717 -29.378 1.00 92.12 202 LEU A CA 1
ATOM 1659 C C . LEU A 1 202 ? -1.818 -13.573 -30.269 1.00 92.12 202 LEU A C 1
ATOM 1661 O O . LEU A 1 202 ? -1.473 -13.872 -31.412 1.00 92.12 202 LEU A O 1
ATOM 1665 N N . LYS A 1 203 ? -3.004 -13.955 -29.774 1.00 93.31 203 LYS A N 1
ATOM 1666 C CA . LYS A 1 203 ? -3.968 -14.772 -30.532 1.00 93.31 203 LYS A CA 1
ATOM 1667 C C . LYS A 1 203 ? -4.480 -14.048 -31.780 1.00 93.31 203 LYS A C 1
ATOM 1669 O O . LYS A 1 203 ? -4.655 -14.684 -32.819 1.00 93.31 203 LYS A O 1
ATOM 1674 N N . ILE A 1 204 ? -4.728 -12.740 -31.684 1.00 91.56 204 ILE A N 1
ATOM 1675 C CA . ILE A 1 204 ? -5.135 -11.907 -32.825 1.00 91.56 204 ILE A CA 1
ATOM 1676 C C . ILE A 1 204 ? -4.017 -11.878 -33.872 1.00 91.56 204 ILE A C 1
ATOM 1678 O O . ILE A 1 204 ? -4.286 -12.146 -35.041 1.00 91.56 204 ILE A O 1
ATOM 1682 N N . CYS A 1 205 ? -2.772 -11.648 -33.446 1.00 90.88 205 CYS A N 1
ATOM 1683 C CA . CYS A 1 205 ? -1.602 -11.659 -34.326 1.00 90.88 205 CYS A CA 1
ATOM 1684 C C . CYS A 1 205 ? -1.458 -12.997 -35.072 1.00 90.88 205 CYS A C 1
ATOM 1686 O O . CYS A 1 205 ? -1.340 -13.019 -36.296 1.00 90.88 205 CYS A O 1
ATOM 1688 N N . PHE A 1 206 ? -1.582 -14.123 -34.360 1.00 92.12 206 PHE A N 1
ATOM 1689 C CA . PHE A 1 206 ? -1.499 -15.455 -34.968 1.00 92.12 206 PHE A CA 1
ATOM 1690 C C . PHE A 1 206 ? -2.595 -15.682 -36.019 1.00 92.12 206 PHE A C 1
ATOM 1692 O O . PHE A 1 206 ? -2.334 -16.216 -37.097 1.00 92.12 206 PHE A O 1
ATOM 1699 N N . LYS A 1 207 ? -3.823 -15.224 -35.736 1.00 89.56 207 LYS A N 1
ATOM 1700 C CA . LYS A 1 207 ? -4.952 -15.336 -36.668 1.00 89.56 207 LYS A CA 1
ATOM 1701 C C . LYS A 1 207 ? -4.737 -14.502 -37.936 1.00 89.56 207 LYS A C 1
ATOM 1703 O O . LYS A 1 207 ? -5.105 -14.967 -39.008 1.00 89.56 207 LYS A O 1
ATOM 1708 N N . CYS A 1 208 ? -4.118 -13.325 -37.838 1.00 83.88 208 CYS A N 1
ATOM 1709 C CA . CYS A 1 208 ? -3.759 -12.514 -39.007 1.00 83.88 208 CYS A CA 1
ATOM 1710 C C . CYS A 1 208 ? -2.732 -13.208 -39.913 1.00 83.88 208 CYS A C 1
ATOM 1712 O O . CYS A 1 208 ? -2.858 -13.124 -41.127 1.00 83.88 208 CYS A O 1
ATOM 1714 N N . ILE A 1 209 ? -1.770 -13.938 -39.341 1.00 85.75 209 ILE A N 1
ATOM 1715 C CA . ILE A 1 209 ? -0.743 -14.661 -40.111 1.00 85.75 209 ILE A CA 1
ATOM 1716 C C . ILE A 1 209 ? -1.329 -15.874 -40.848 1.00 85.75 209 ILE A C 1
ATOM 1718 O O . ILE A 1 209 ? -0.855 -16.224 -41.917 1.00 85.75 209 ILE A O 1
ATOM 1722 N N . THR A 1 210 ? -2.365 -16.521 -40.302 1.00 78.94 210 THR A N 1
ATOM 1723 C CA . THR A 1 210 ? -2.938 -17.739 -40.917 1.00 78.94 210 THR A CA 1
ATOM 1724 C C . THR A 1 210 ? -3.934 -17.443 -42.052 1.00 78.94 210 THR A C 1
ATOM 1726 O O . THR A 1 210 ? -4.305 -18.352 -42.785 1.00 78.94 210 THR A O 1
ATOM 1729 N N . TYR A 1 211 ? -4.415 -16.200 -42.167 1.00 70.56 211 TYR A N 1
ATOM 1730 C CA . TYR A 1 211 ? -5.394 -15.760 -43.177 1.00 70.56 211 TYR A CA 1
ATOM 1731 C C . TYR A 1 211 ? -4.792 -14.813 -44.235 1.00 70.56 211 TYR A C 1
ATOM 1733 O O . TYR A 1 211 ? -5.543 -14.257 -45.038 1.00 70.56 211 TYR A O 1
ATOM 1741 N N . SER A 1 212 ? -3.468 -14.625 -44.225 1.00 52.06 212 SER A N 1
ATOM 1742 C CA . SER A 1 212 ? -2.700 -13.927 -45.264 1.00 52.06 212 SER A CA 1
ATOM 1743 C C . SER A 1 212 ? -1.896 -14.918 -46.091 1.00 52.06 212 SER A C 1
ATOM 1745 O O . SER A 1 212 ? -1.550 -14.521 -47.224 1.00 52.06 212 SER A O 1
#

Sequence (212 aa):
MSLLKTNCPTIDDRNDHPDQRISMDINAYVENVYTLLIGLLNAGVSLISYIVVLWSHSGALVTNLIGRALFHLKYVQEHYEANFRYELVRLRDHAESVAFYRSESNEQTLLTSLYADIVFNFRQIIRRKFVLNSFDAFYRMLALIFPFLVVSPQYFSREITLGDLTKIAVTFENVHKTLSFISNSYETIVQWRSATKRLIELKICFKCITYS

Nearest PDB structures (foldseek):
  7vgf-assembly1_B  TM=6.776E-01  e=1.314E-01  Homo sapiens
  5mkk-assembly1_A  TM=5.809E-01  e=6.371E-02  Thermus thermophilus HB27
  8fmv-assembly1_C  TM=7.723E-01  e=4.001E-01  Bacillus subtilis subsp. subtilis str. 168
  7t56-assembly1_B  TM=6.176E-01  e=7.382E-01  Acetivibrio thermocellus
  8px9-assembly1_A  TM=5.946E-01  e=7.805E-01  Escherichia coli

Radius of gyration: 36.81 Å; Cα contacts (8 Å, |Δi|>4): 50; chains: 1; bounding box: 81×60×129 Å

Mean predicted aligned error: 14.47 Å

Solvent-accessible surface area (backbone atoms only — not comparable to full-atom values): 11878 Å² total; per-residue (Å²): 132,88,86,83,82,79,86,71,81,77,81,65,83,87,59,84,54,58,68,59,52,52,53,51,51,51,51,50,49,52,50,54,52,51,51,52,52,51,50,53,50,50,51,49,52,50,52,51,50,49,50,51,52,56,51,52,53,43,46,57,52,44,48,55,57,49,46,53,52,51,47,52,52,51,56,50,46,55,50,47,54,49,52,50,53,51,52,54,50,52,48,65,77,42,44,70,58,38,64,73,69,65,47,55,68,62,54,51,52,50,53,52,50,54,50,49,54,45,52,53,53,50,49,54,52,49,55,54,50,47,55,52,51,52,53,51,52,52,50,53,55,48,60,63,51,47,49,55,66,73,47,43,62,45,44,75,71,65,80,46,53,75,70,55,54,51,49,52,37,52,51,51,46,52,53,50,53,60,64,46,44,62,67,68,44,44,65,57,55,51,51,52,52,51,54,50,52,54,53,51,54,51,52,52,54,53,52,56,63,77,76,109

Secondary structure (DSSP, 8-state):
--------PPPPTT---H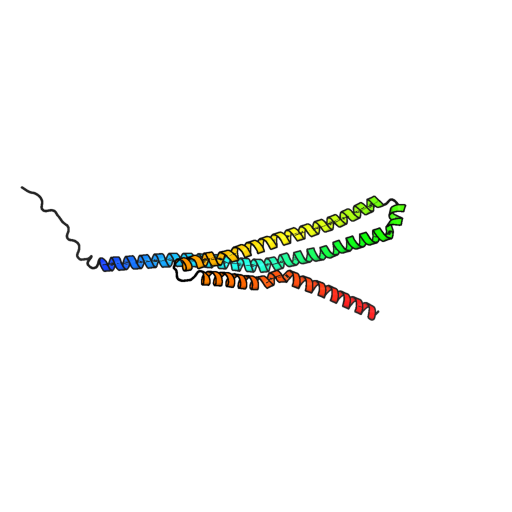HHHHHHHHHHHHHHHHHHHHHHHHHHHHHHHHHHHHHHHHHHHHHHHHHHHHHHHHHHHHHHHHHHHHHHHHHHHTHHHHHHHT-HHHHHHHHHHHHHHHHHHHHHHHHHHHHHHHHHHHHHHHHHHHHHHHHHHHHHTTSS-HHHHHHHHHHHHHHHHHHHHHHHTHHHHHHHHHHHHHHHHHHHHHHHHHT-

Foldseek 3Di:
DDDDPDDDDPDDCVCPPVVVVVVVVVVVVVVVVVCVVVVVLVVVVVVVVCVCVVVLVVLVVCLVVLVVVLLVLVVVLVVLVVVLVVLVVVCVVCVVVCVVVVVVVVSVVVSVVSVVVNVVSVVVNCVSVVVVVVVVVVVLVCLQCVLCVSCVVCVVVVVDDPVVSVVSSVVSSVVVVVSCVVSVCSNVVSVVVVVVVVVVVVVVVVVVVVVD

pLDDT: mean 76.89, std 12.12, range [40.5, 94.62]